Protein AF-A0A925JBB7-F1 (afdb_monomer)

Nearest PDB structures (foldseek):
  8ypt-assembly1_D  TM=2.280E-01  e=4.664E-02  Bacteroides fragilis
  4mee-assembly1_A  TM=2.373E-01  e=2.052E-01  Escherichia coli
  3v8x-assembly1_A  TM=2.118E-01  e=3.190E+00  Neisseria meningitidis serogroup B
  1nqh-assembly1_A  TM=1.536E-01  e=5.822E-01  Escherichia coli
  3v89-assembly1_A  TM=2.134E-01  e=5.228E+00  Neisseria meningitidis serogroup B

Solvent-accessible surface area (backbone atoms only — not comparable to full-atom values): 18074 Å² total; per-residue (Å²): 127,70,63,67,60,51,50,51,51,50,48,51,52,50,52,55,57,59,49,42,69,58,84,69,89,72,81,74,68,87,82,47,62,72,28,42,46,78,94,41,44,66,51,35,53,33,26,77,68,72,74,34,97,60,76,49,78,59,36,49,17,38,36,42,33,41,31,43,33,39,33,44,58,52,56,86,48,43,66,47,83,88,33,48,28,39,32,42,35,44,34,42,56,80,41,47,45,41,26,43,31,45,36,41,37,40,32,40,28,38,24,49,35,37,57,65,31,38,48,50,71,84,42,53,44,50,46,76,68,67,51,40,38,51,48,64,49,100,85,71,47,73,53,82,73,54,43,42,43,55,56,40,25,40,22,44,37,42,33,43,34,48,28,46,34,43,47,74,64,32,78,53,94,91,49,73,75,62,30,55,44,43,33,42,36,37,34,44,35,38,35,33,38,44,32,17,20,70,59,54,64,86,89,42,66,66,72,46,75,78,55,68,73,34,52,85,87,44,26,65,58,30,44,46,55,49,56,74,73,47,85,86,72,45,80,38,63,27,38,71,74,59,95,84,49,58,64,55,97,89,23,47,47,40,66,26,41,37,42,34,42,36,43,33,38,44,78,47,89,41,36,33,42,30,43,33,46,36,40,36,45,34,95,41,40,37,65,62,27,54,46,55,35,63,81,52,86,74,80,58,51,67,53,92,66,62,22,31,36,37,36,44,30,46,28,52,31,40,49,46,62,79,62,35,42,57,41,32,50,68,41,32,86,52,46,62,61,56,50,64,74,73,104

Structure (mmCIF, N/CA/C/O backbone):
data_AF-A0A925JBB7-F1
#
_entry.id   AF-A0A925JBB7-F1
#
loop_
_atom_site.group_PDB
_atom_site.id
_atom_site.type_symbol
_atom_site.label_atom_id
_atom_site.label_alt_id
_atom_site.label_comp_id
_atom_site.label_asym_id
_atom_site.label_entity_id
_atom_site.label_seq_id
_atom_site.pdbx_PDB_ins_code
_atom_site.Cartn_x
_atom_site.Cartn_y
_atom_site.Cartn_z
_atom_site.occupancy
_atom_site.B_iso_or_equiv
_atom_site.auth_seq_id
_atom_site.auth_comp_id
_atom_site.auth_asym_id
_atom_site.a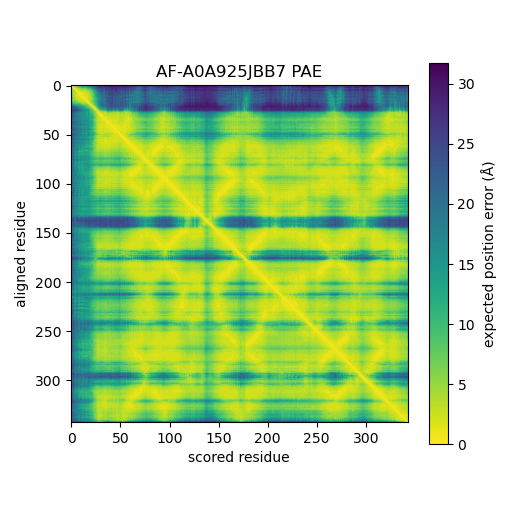uth_atom_id
_atom_site.pdbx_PDB_model_num
ATOM 1 N N . MET A 1 1 ? -17.951 -5.341 -22.963 1.00 47.34 1 MET A N 1
ATOM 2 C CA . MET A 1 1 ? -17.206 -5.972 -21.840 1.00 47.34 1 MET A CA 1
ATOM 3 C C . MET A 1 1 ? -17.152 -5.141 -20.549 1.00 47.34 1 MET A C 1
ATOM 5 O O . MET A 1 1 ? -16.715 -5.679 -19.539 1.00 47.34 1 MET A O 1
ATOM 9 N N . ALA A 1 2 ? -17.627 -3.887 -20.526 1.00 44.09 2 ALA A N 1
ATOM 10 C CA . ALA A 1 2 ? -17.674 -3.081 -19.301 1.00 44.09 2 ALA A CA 1
ATOM 11 C C . ALA A 1 2 ? -18.792 -3.510 -18.320 1.00 44.09 2 ALA A C 1
ATOM 13 O O . ALA A 1 2 ? -18.571 -3.486 -17.115 1.00 44.09 2 ALA A O 1
ATOM 14 N N . SER A 1 3 ? -19.947 -4.005 -18.798 1.00 58.28 3 SER A N 1
ATOM 15 C CA . SER A 1 3 ? -21.089 -4.307 -17.911 1.00 58.28 3 SER A CA 1
ATOM 16 C C . SER A 1 3 ? -20.846 -5.451 -16.922 1.00 58.28 3 SER A C 1
ATOM 18 O O . SER A 1 3 ? -21.204 -5.303 -15.763 1.00 58.28 3 SER A O 1
ATOM 20 N N . LYS A 1 4 ? -20.156 -6.538 -17.303 1.00 51.09 4 LYS A N 1
ATOM 21 C CA . LYS A 1 4 ? -19.918 -7.684 -16.395 1.00 51.09 4 LYS A CA 1
ATOM 22 C C . LYS A 1 4 ? -19.107 -7.318 -15.141 1.00 51.09 4 LYS A C 1
ATOM 24 O O . LYS A 1 4 ? -19.329 -7.902 -14.086 1.00 51.09 4 LYS A O 1
ATOM 29 N N . LYS A 1 5 ? -18.198 -6.339 -15.239 1.00 47.53 5 LYS A N 1
ATOM 30 C CA . LYS A 1 5 ? -17.399 -5.861 -14.096 1.00 47.53 5 LYS A CA 1
ATOM 31 C C . LYS A 1 5 ? -18.238 -5.015 -13.136 1.00 47.53 5 LYS A C 1
ATOM 33 O O . LYS A 1 5 ? -18.122 -5.181 -11.926 1.00 47.53 5 LYS A O 1
ATOM 38 N N . TYR A 1 6 ? -19.132 -4.181 -13.670 1.00 59.16 6 TYR A N 1
ATOM 39 C CA . TYR A 1 6 ? -20.075 -3.414 -12.857 1.00 59.16 6 TYR A CA 1
ATOM 40 C C . TYR A 1 6 ? -21.156 -4.298 -12.235 1.00 59.16 6 TYR A C 1
ATOM 42 O O . TYR A 1 6 ? -21.530 -4.051 -11.100 1.00 59.16 6 TYR A O 1
ATOM 50 N N . SER A 1 7 ? -21.600 -5.366 -12.907 1.00 62.03 7 SER A N 1
ATOM 51 C CA . SER A 1 7 ? -22.549 -6.333 -12.337 1.00 62.03 7 SER A CA 1
ATOM 52 C C . SER A 1 7 ? -21.973 -7.084 -11.135 1.00 62.03 7 SER A C 1
ATOM 54 O O . SER A 1 7 ? -22.692 -7.308 -10.170 1.00 62.03 7 SER A O 1
ATOM 56 N N . LEU A 1 8 ? -20.682 -7.439 -11.163 1.00 67.12 8 LEU A N 1
ATOM 57 C CA . LEU A 1 8 ? -20.006 -8.064 -10.021 1.00 67.12 8 LEU A CA 1
ATOM 58 C C . LEU A 1 8 ? -19.877 -7.082 -8.847 1.00 67.12 8 LEU A C 1
ATOM 60 O O . LEU A 1 8 ? -20.212 -7.436 -7.721 1.00 67.12 8 LEU A O 1
ATOM 64 N N . PHE A 1 9 ? -19.451 -5.841 -9.113 1.00 62.84 9 PHE A N 1
ATOM 65 C CA . PHE A 1 9 ? -19.373 -4.793 -8.089 1.00 62.84 9 PHE A CA 1
ATOM 66 C C . PHE A 1 9 ? -20.744 -4.465 -7.495 1.00 62.84 9 PHE A C 1
ATOM 68 O O . PHE A 1 9 ? -20.883 -4.400 -6.279 1.00 62.84 9 PHE A O 1
ATOM 75 N N . LEU A 1 10 ? -21.768 -4.321 -8.337 1.00 70.19 10 LEU A N 1
ATOM 76 C CA . LEU A 1 10 ? -23.146 -4.105 -7.911 1.00 70.19 10 LEU A CA 1
ATOM 77 C C . LEU A 1 10 ? -23.668 -5.309 -7.120 1.00 70.19 10 LEU A C 1
ATOM 79 O O . LEU A 1 10 ? -24.313 -5.122 -6.100 1.00 70.19 10 LEU A O 1
ATOM 83 N N . GLY A 1 11 ? -23.328 -6.534 -7.530 1.00 70.88 11 GLY A N 1
ATOM 84 C CA . GLY A 1 11 ? -23.654 -7.759 -6.804 1.00 70.88 11 GLY A CA 1
ATOM 85 C C . GLY A 1 11 ? -23.025 -7.803 -5.412 1.00 70.88 11 GLY A C 1
ATOM 86 O O . GLY A 1 11 ? -23.723 -8.106 -4.450 1.00 70.88 11 GLY A O 1
ATOM 87 N N . ILE A 1 12 ? -21.748 -7.424 -5.280 1.00 68.69 12 ILE A N 1
ATOM 88 C CA . ILE A 1 12 ? -21.064 -7.294 -3.984 1.00 68.69 12 ILE A CA 1
ATOM 89 C C . ILE A 1 12 ? -21.723 -6.195 -3.144 1.00 68.69 12 ILE A C 1
ATOM 91 O O . ILE A 1 12 ? -22.020 -6.431 -1.979 1.00 68.69 12 ILE A O 1
ATOM 95 N N . ILE A 1 13 ? -22.024 -5.028 -3.723 1.00 69.62 13 ILE A N 1
ATOM 96 C CA . ILE A 1 13 ? -22.719 -3.929 -3.032 1.00 69.62 13 ILE A CA 1
ATOM 97 C C . ILE A 1 13 ? -24.119 -4.363 -2.567 1.00 69.62 13 ILE A C 1
ATOM 99 O O . ILE A 1 13 ? -24.506 -4.058 -1.443 1.00 69.62 13 ILE A O 1
ATOM 103 N N . CYS A 1 14 ? -24.866 -5.115 -3.378 1.00 66.12 14 CYS A N 1
ATOM 104 C CA . CYS A 1 14 ? -26.180 -5.649 -3.021 1.00 66.12 14 CYS A CA 1
ATOM 105 C C . CYS A 1 14 ? -26.094 -6.724 -1.927 1.00 66.12 14 CYS A C 1
ATOM 107 O O . CYS A 1 14 ? -26.910 -6.715 -1.008 1.00 66.12 14 CYS A O 1
ATOM 109 N N . LEU A 1 15 ? -25.091 -7.608 -1.972 1.00 63.34 15 LEU A N 1
ATOM 110 C CA . LEU A 1 15 ? -24.825 -8.594 -0.916 1.00 63.34 15 LEU A CA 1
ATOM 111 C C . LEU A 1 15 ? -24.470 -7.903 0.405 1.00 63.34 15 LEU A C 1
ATOM 113 O O . LEU A 1 15 ? -25.064 -8.204 1.441 1.00 63.34 15 LEU A O 1
ATOM 117 N N . LEU A 1 16 ? -23.580 -6.913 0.348 1.00 58.12 16 LEU A N 1
ATOM 118 C CA . LEU A 1 16 ? -23.224 -6.051 1.472 1.00 58.12 16 LEU A CA 1
ATOM 119 C C . LEU A 1 16 ? -24.463 -5.328 2.035 1.00 58.12 16 LEU A C 1
ATOM 121 O O . LEU A 1 16 ? -24.696 -5.351 3.243 1.00 58.12 16 LEU A O 1
ATOM 125 N N . ALA A 1 17 ? -25.315 -4.766 1.174 1.00 58.84 17 ALA A N 1
ATOM 126 C CA . ALA A 1 17 ? -26.554 -4.111 1.587 1.00 58.84 17 ALA A CA 1
ATOM 127 C C . ALA A 1 17 ? -27.553 -5.089 2.232 1.00 58.84 17 ALA A C 1
ATOM 129 O O . ALA A 1 17 ? -28.183 -4.740 3.226 1.00 58.84 17 ALA A O 1
ATOM 130 N N . SER A 1 18 ? -27.672 -6.321 1.726 1.00 58.47 18 SER A N 1
ATOM 131 C CA . SER A 1 18 ? -28.589 -7.332 2.272 1.00 58.47 18 SER A CA 1
ATOM 132 C C . SER A 1 18 ? -28.162 -7.866 3.649 1.00 58.47 18 SER A C 1
ATOM 134 O O . SER A 1 18 ? -29.013 -8.075 4.513 1.00 58.47 18 SER A O 1
ATOM 136 N N . GLY A 1 19 ? -26.853 -7.986 3.912 1.00 52.09 19 GLY A N 1
ATOM 137 C CA . GLY A 1 19 ? -26.321 -8.365 5.229 1.00 52.09 19 GLY A CA 1
ATOM 138 C C . GLY A 1 19 ? -26.538 -7.308 6.320 1.00 52.09 19 GLY A C 1
ATOM 139 O O . GLY A 1 19 ? -26.599 -7.644 7.501 1.00 52.09 19 GLY A O 1
ATOM 140 N N . ALA A 1 20 ? -26.731 -6.037 5.946 1.00 49.22 20 ALA A N 1
ATOM 141 C CA . ALA A 1 20 ? -26.975 -4.949 6.895 1.00 49.22 20 ALA A CA 1
ATOM 142 C C . ALA A 1 20 ? -28.364 -5.005 7.571 1.00 49.22 20 ALA A C 1
ATOM 144 O O . ALA A 1 20 ? -28.577 -4.306 8.566 1.00 49.22 20 ALA A O 1
ATOM 145 N N . PHE A 1 21 ? -29.296 -5.820 7.055 1.00 48.19 21 PHE A N 1
ATOM 146 C CA . PHE A 1 21 ? -30.665 -5.949 7.574 1.00 48.19 21 PHE A CA 1
ATOM 147 C C . PHE A 1 21 ? -30.859 -7.094 8.578 1.00 48.19 21 PHE A C 1
ATOM 149 O O . PHE A 1 21 ? -31.915 -7.174 9.205 1.00 48.19 21 PHE A O 1
ATOM 156 N N . ALA A 1 22 ? -29.857 -7.952 8.797 1.00 44.53 22 ALA A N 1
ATOM 157 C CA . ALA A 1 22 ? -29.922 -8.933 9.874 1.00 44.53 22 ALA A CA 1
ATOM 158 C C . ALA A 1 22 ? -29.741 -8.217 11.226 1.00 44.53 22 ALA A C 1
ATOM 160 O O . ALA A 1 22 ? -28.659 -7.721 11.545 1.00 44.53 22 ALA A O 1
ATOM 161 N N . GLN A 1 23 ? -30.808 -8.143 12.030 1.00 45.38 23 GLN A N 1
ATOM 162 C CA . GLN A 1 23 ? -30.780 -7.607 13.395 1.00 45.38 23 GLN A CA 1
ATOM 163 C C . GLN A 1 23 ? -29.892 -8.481 14.301 1.00 45.38 23 GLN A C 1
ATOM 165 O O . GLN A 1 23 ? -30.361 -9.325 15.058 1.00 45.38 23 GLN A O 1
ATOM 170 N N . VAL A 1 24 ? -28.578 -8.263 14.267 1.00 52.22 24 VAL A N 1
ATOM 171 C CA . VAL A 1 24 ? -27.684 -8.757 15.317 1.00 52.22 24 VAL A CA 1
ATOM 172 C C . VAL A 1 24 ? -27.947 -7.909 16.560 1.00 52.22 24 VAL A C 1
ATOM 174 O O . VAL A 1 24 ? -27.717 -6.701 16.561 1.00 52.22 24 VAL A O 1
ATOM 177 N N . GLN A 1 25 ? -28.453 -8.529 17.625 1.00 52.19 25 GLN A N 1
ATOM 178 C CA . GLN A 1 25 ? -28.786 -7.863 18.883 1.00 52.19 25 GLN A CA 1
ATOM 179 C C . GLN A 1 25 ? -27.503 -7.351 19.572 1.00 52.19 25 GLN A C 1
ATOM 181 O O . GLN A 1 25 ? -26.855 -8.070 20.333 1.00 52.19 25 GLN A O 1
ATOM 186 N N . THR A 1 26 ? -27.104 -6.116 19.262 1.00 54.91 26 THR A N 1
ATOM 187 C CA . THR A 1 26 ? -25.996 -5.392 19.906 1.00 54.91 26 THR A CA 1
ATOM 188 C C . THR A 1 26 ? -26.490 -4.600 21.093 1.00 54.91 26 THR A C 1
ATOM 190 O O . THR A 1 26 ? -27.558 -4.007 21.027 1.00 54.91 26 THR A O 1
ATOM 193 N N . GLY A 1 27 ? -25.752 -4.638 22.189 1.00 63.56 27 GLY A N 1
ATOM 194 C CA . GLY A 1 27 ? -26.168 -4.093 23.476 1.00 63.56 27 GLY A CA 1
ATOM 195 C C . GLY A 1 27 ? -25.644 -5.003 24.574 1.00 63.56 27 GLY A C 1
ATOM 196 O O . GLY A 1 27 ? -25.573 -6.223 24.391 1.00 63.56 27 GLY A O 1
ATOM 197 N N . TYR A 1 28 ? -25.196 -4.407 25.667 1.00 77.44 28 TYR A N 1
ATOM 198 C CA . TYR A 1 28 ? -24.740 -5.126 26.847 1.00 77.44 28 TYR A CA 1
ATOM 199 C C . TYR A 1 28 ? -25.525 -4.620 28.048 1.00 77.44 28 TYR A C 1
ATOM 201 O O . TYR A 1 28 ? -25.966 -3.471 28.052 1.00 77.44 28 TYR A O 1
ATOM 209 N N . ASP A 1 29 ? -25.701 -5.477 29.047 1.00 82.81 29 ASP A N 1
ATOM 210 C CA . ASP A 1 29 ? -26.296 -5.045 30.301 1.00 82.81 29 ASP A CA 1
ATOM 211 C C . ASP A 1 29 ? -25.311 -4.123 31.026 1.00 82.81 29 ASP A C 1
ATOM 213 O O . ASP A 1 29 ? -24.204 -4.518 31.391 1.00 82.81 29 ASP A O 1
ATOM 217 N N . ILE A 1 30 ? -25.710 -2.870 31.207 1.00 84.38 30 ILE A N 1
ATOM 218 C CA . ILE A 1 30 ? -24.886 -1.849 31.849 1.00 84.38 30 ILE A CA 1
ATOM 219 C C . ILE A 1 30 ? -24.705 -2.116 33.342 1.00 84.38 30 ILE A C 1
ATOM 221 O O . ILE A 1 30 ? -23.725 -1.640 33.915 1.00 84.38 30 ILE A O 1
ATOM 225 N N . LYS A 1 31 ? -25.590 -2.913 33.952 1.00 84.56 31 LYS A N 1
ATOM 226 C CA . LYS A 1 31 ? -25.487 -3.360 35.345 1.00 84.56 31 LYS A CA 1
ATOM 227 C C . LYS A 1 31 ? -24.564 -4.574 35.508 1.00 84.56 31 LYS A C 1
ATOM 229 O O . LYS A 1 31 ? -24.218 -4.922 36.634 1.00 84.56 31 LYS A O 1
ATOM 234 N N . ASP A 1 32 ? -24.113 -5.193 34.414 1.00 88.00 32 ASP A N 1
ATOM 235 C CA . ASP A 1 32 ? -23.186 -6.323 34.463 1.00 88.00 32 ASP A CA 1
ATOM 236 C C . ASP A 1 32 ? -21.764 -5.868 34.836 1.00 88.00 32 ASP A C 1
ATOM 238 O O . ASP A 1 32 ? -20.919 -5.528 33.995 1.00 88.00 32 ASP A O 1
ATOM 242 N N . SER A 1 33 ? -21.475 -5.924 36.136 1.00 89.62 33 SER A N 1
ATOM 243 C CA . SER A 1 33 ? -20.165 -5.613 36.711 1.00 89.62 33 SER A CA 1
ATOM 244 C C . SER A 1 33 ? -19.044 -6.508 36.175 1.00 89.62 33 SER A C 1
ATOM 246 O O . SER A 1 33 ? -17.872 -6.111 36.205 1.00 89.62 33 SER A O 1
ATOM 248 N N . SER A 1 34 ? -19.367 -7.685 35.617 1.00 91.31 34 SER A N 1
ATOM 249 C CA . SER A 1 34 ? -18.383 -8.590 35.028 1.00 91.31 34 SER A CA 1
ATOM 250 C C . SER A 1 34 ? -17.730 -7.993 33.784 1.00 91.31 34 SER A C 1
ATOM 252 O O . SER A 1 34 ? -16.609 -8.371 33.454 1.00 91.31 34 SER A O 1
ATOM 254 N N . LEU A 1 35 ? -18.357 -7.024 33.116 1.00 91.75 35 LEU A N 1
ATOM 255 C CA . LEU A 1 35 ? -17.794 -6.329 31.957 1.00 91.75 35 LEU A CA 1
ATOM 256 C C . LEU A 1 35 ? -16.908 -5.149 32.363 1.00 91.75 35 LEU A C 1
ATOM 258 O O . LEU A 1 35 ? -16.146 -4.633 31.540 1.00 91.75 35 LEU A O 1
ATOM 262 N N . ILE A 1 36 ? -16.964 -4.728 33.626 1.00 94.00 36 ILE A N 1
ATOM 263 C CA . ILE A 1 36 ? -16.290 -3.533 34.121 1.00 94.00 36 ILE A CA 1
ATOM 264 C C . ILE A 1 36 ? -14.886 -3.888 34.647 1.00 94.00 36 ILE A C 1
ATOM 266 O O . ILE A 1 36 ? -14.715 -4.802 35.458 1.00 94.00 36 ILE A O 1
ATOM 270 N N . PRO A 1 37 ? -13.825 -3.190 34.196 1.00 93.12 37 PRO A N 1
ATOM 271 C CA . PRO A 1 37 ? -12.481 -3.416 34.721 1.00 93.12 37 PRO A CA 1
ATOM 272 C C . PRO A 1 37 ? -12.368 -2.920 36.171 1.00 93.12 37 PRO A C 1
ATOM 274 O O . PRO A 1 37 ? -12.967 -1.906 36.515 1.00 93.12 37 PRO A O 1
ATOM 277 N N . ALA A 1 38 ? -11.521 -3.561 36.987 1.00 93.25 38 ALA A N 1
ATOM 278 C CA . ALA A 1 38 ? -11.331 -3.233 38.410 1.00 93.25 38 ALA A CA 1
ATOM 279 C C . ALA A 1 38 ? -11.124 -1.728 38.675 1.00 93.25 38 ALA A C 1
ATOM 281 O O . ALA A 1 38 ? -11.765 -1.153 39.547 1.00 93.25 38 ALA A O 1
ATOM 282 N N . LYS A 1 39 ? -10.320 -1.056 37.837 1.00 94.69 39 LYS A N 1
ATOM 283 C CA . LYS A 1 39 ? -10.051 0.392 37.925 1.00 94.69 39 LYS A CA 1
ATOM 284 C C . LYS A 1 39 ? -11.303 1.282 37.794 1.00 94.69 39 LYS A C 1
ATOM 286 O O . LYS A 1 39 ? -11.249 2.447 38.163 1.00 94.69 39 LYS A O 1
ATOM 291 N N . ARG A 1 40 ? -12.407 0.775 37.236 1.00 95.06 40 ARG A N 1
ATOM 292 C CA . ARG A 1 40 ? -13.667 1.518 37.037 1.00 95.06 40 ARG A CA 1
ATOM 293 C C . ARG A 1 40 ? -14.824 0.992 37.888 1.00 95.06 40 ARG A C 1
ATOM 295 O O . ARG A 1 40 ? -15.935 1.491 37.750 1.00 95.06 40 ARG A O 1
ATOM 302 N N . GLN A 1 41 ? -14.570 0.019 38.763 1.00 93.69 41 GLN A N 1
ATOM 303 C CA . GLN A 1 41 ? -15.576 -0.484 39.700 1.00 93.69 41 GLN A CA 1
ATOM 304 C C . GLN A 1 41 ? -16.101 0.599 40.659 1.00 93.69 41 GLN A C 1
ATOM 306 O O . GLN A 1 41 ? -17.308 0.619 40.866 1.00 93.69 41 GLN A O 1
ATOM 311 N N . PRO A 1 42 ? -15.286 1.553 41.170 1.00 95.50 42 PRO A N 1
ATOM 312 C CA . PRO A 1 42 ? -15.814 2.633 42.011 1.00 95.50 42 PRO A CA 1
ATOM 313 C C . PRO A 1 42 ? -16.906 3.451 41.309 1.00 95.50 42 PRO A C 1
ATOM 315 O O . PRO A 1 42 ? -18.018 3.544 41.815 1.00 95.50 42 PRO A O 1
ATOM 318 N N . GLN A 1 43 ? -16.635 3.921 40.085 1.00 93.38 43 GLN A N 1
ATOM 319 C CA . GLN A 1 43 ? -17.616 4.648 39.270 1.00 93.38 43 GLN A CA 1
ATOM 320 C C . GLN A 1 43 ? -18.857 3.792 38.971 1.00 93.38 43 GLN A C 1
ATOM 322 O O . GLN A 1 43 ? -19.973 4.295 38.961 1.00 93.38 43 GLN A O 1
ATOM 327 N N . HIS A 1 44 ? -18.674 2.498 38.695 1.00 94.06 44 HIS A N 1
ATOM 328 C CA . HIS A 1 44 ? -19.794 1.597 38.433 1.00 94.06 44 HIS A CA 1
ATOM 329 C C . HIS A 1 44 ? -20.699 1.438 39.660 1.00 94.06 44 HIS A C 1
ATOM 331 O O . HIS A 1 44 ? -21.914 1.502 39.519 1.00 94.06 44 HIS A O 1
ATOM 337 N N . ASN A 1 45 ? -20.119 1.311 40.854 1.00 93.81 45 ASN A N 1
ATOM 338 C CA . ASN A 1 45 ? -20.873 1.236 42.102 1.00 93.81 45 ASN A CA 1
ATOM 339 C C . ASN A 1 45 ? -21.600 2.553 42.405 1.00 93.81 45 ASN A C 1
ATOM 341 O O . ASN A 1 45 ? -22.766 2.529 42.779 1.00 93.81 45 ASN A O 1
ATOM 345 N N . GLU A 1 46 ? -20.948 3.702 42.206 1.00 93.88 46 GLU A N 1
ATOM 346 C CA . GLU A 1 46 ? -21.591 5.019 42.343 1.00 93.88 46 GLU A CA 1
ATOM 347 C C . GLU A 1 46 ? -22.764 5.182 41.374 1.00 93.88 46 GLU A C 1
ATOM 349 O O . GLU A 1 46 ? -23.817 5.688 41.755 1.00 93.88 46 GLU A O 1
ATOM 354 N N . PHE A 1 47 ? -22.603 4.703 40.141 1.00 92.69 47 PHE A N 1
ATOM 355 C CA . PHE A 1 47 ? -23.662 4.692 39.143 1.00 92.69 47 PHE A CA 1
ATOM 356 C C . PHE A 1 47 ? -24.842 3.800 39.551 1.00 92.69 47 PHE A C 1
ATOM 358 O O . PHE A 1 47 ? -25.984 4.247 39.506 1.00 92.69 47 PHE A O 1
ATOM 365 N N . LEU A 1 48 ? -24.585 2.576 40.024 1.00 91.50 48 LEU A N 1
ATOM 366 C CA . LEU A 1 48 ? -25.638 1.674 40.513 1.00 91.50 48 LEU A CA 1
ATOM 367 C C . LEU A 1 48 ? -26.366 2.221 41.751 1.00 91.50 48 LEU A C 1
ATOM 369 O O . LEU A 1 48 ? -27.547 1.943 41.937 1.00 91.50 48 LEU A O 1
ATOM 373 N N . ASN A 1 49 ? -25.677 3.017 42.569 1.00 93.19 49 ASN A N 1
ATOM 374 C CA . ASN A 1 49 ? -26.234 3.663 43.757 1.00 93.19 49 ASN A CA 1
ATOM 375 C C . ASN A 1 49 ? -26.900 5.019 43.459 1.00 93.19 49 ASN A C 1
ATOM 377 O O . ASN A 1 49 ? -27.243 5.737 44.396 1.00 93.19 49 ASN A O 1
ATOM 381 N N . ASN A 1 50 ? -27.060 5.399 42.184 1.00 89.81 50 ASN A N 1
ATOM 382 C CA . ASN A 1 50 ? -27.576 6.706 41.754 1.00 89.81 50 ASN A CA 1
ATOM 383 C C . ASN A 1 50 ? -26.778 7.915 42.290 1.00 89.81 50 ASN A C 1
ATOM 385 O O . ASN A 1 50 ? -27.269 9.041 42.279 1.00 89.81 50 ASN A O 1
ATOM 389 N N . ALA A 1 51 ? -25.542 7.701 42.747 1.00 92.75 51 ALA A N 1
ATOM 390 C CA . ALA A 1 51 ? -24.645 8.756 43.214 1.00 92.75 51 ALA A CA 1
ATOM 391 C C . ALA A 1 51 ? -23.901 9.439 42.052 1.00 92.75 51 ALA A C 1
ATOM 393 O O . ALA A 1 51 ? -23.409 10.557 42.201 1.00 92.75 51 ALA A O 1
ATOM 394 N N . TYR A 1 52 ? -23.831 8.785 40.886 1.00 90.69 52 TYR A N 1
ATOM 395 C CA . TYR A 1 52 ? -23.210 9.327 39.680 1.00 90.69 52 TYR A CA 1
ATOM 396 C C . TYR A 1 52 ? -24.022 8.975 38.420 1.00 90.69 52 TYR A C 1
ATOM 398 O O . TYR A 1 52 ? -24.323 7.806 38.200 1.00 90.69 52 TYR A O 1
ATOM 406 N N . PRO A 1 53 ? -24.367 9.937 37.544 1.00 87.12 53 PRO A N 1
ATOM 407 C CA . PRO A 1 53 ? -25.319 9.691 36.455 1.00 87.12 53 PRO A CA 1
ATOM 408 C C . PRO A 1 53 ? -24.738 8.937 35.248 1.00 87.12 53 PRO A C 1
ATOM 410 O O . PRO A 1 53 ? -25.498 8.475 34.398 1.00 87.12 53 PRO A O 1
ATOM 413 N N . PHE A 1 54 ? -23.409 8.810 35.128 1.00 90.25 54 PHE A N 1
ATOM 414 C CA . PHE A 1 54 ? -22.782 8.223 33.939 1.00 90.25 54 PHE A CA 1
ATOM 415 C C . PHE A 1 54 ? -22.210 6.820 34.197 1.00 90.25 54 PHE A C 1
ATOM 417 O O . PHE A 1 54 ? -21.361 6.657 35.082 1.00 90.25 54 PHE A O 1
ATOM 424 N N . PRO A 1 55 ? -22.563 5.816 33.370 1.00 90.25 55 PRO A N 1
ATOM 425 C CA . PRO A 1 55 ? -22.067 4.460 33.543 1.00 90.25 55 PRO A CA 1
ATOM 426 C C . PRO A 1 55 ? -20.563 4.357 33.275 1.00 90.25 55 PRO A C 1
ATOM 428 O O . PRO A 1 55 ? -19.985 5.052 32.431 1.00 90.25 55 PRO A O 1
ATOM 431 N N . ALA A 1 56 ? -19.916 3.422 33.968 1.00 92.69 56 ALA A N 1
ATOM 432 C CA . ALA A 1 56 ? -18.516 3.104 33.734 1.00 92.69 56 ALA A CA 1
ATOM 433 C C . ALA A 1 56 ? -18.305 2.511 32.331 1.00 92.69 56 ALA A C 1
ATOM 435 O O . ALA A 1 56 ? -19.014 1.602 31.898 1.00 92.69 56 ALA A O 1
ATOM 436 N N . LYS A 1 57 ? -17.259 2.965 31.625 1.00 93.25 57 LYS A N 1
ATOM 437 C CA . LYS A 1 57 ? -16.886 2.385 30.324 1.00 93.25 57 LYS A CA 1
ATOM 438 C C . LYS A 1 57 ? -16.507 0.902 30.492 1.00 93.25 57 LYS A C 1
ATOM 440 O O . LYS 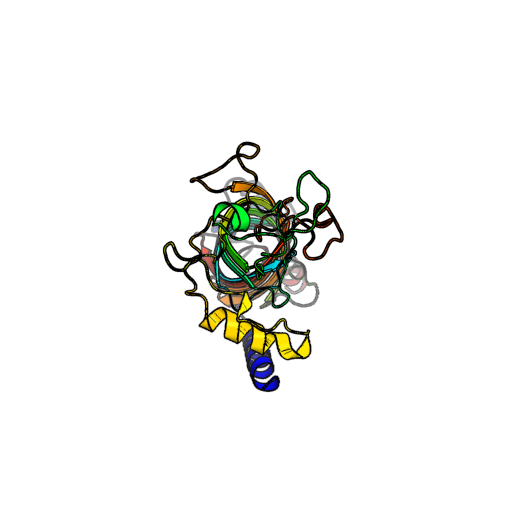A 1 57 ? -15.543 0.625 31.223 1.00 93.25 57 LYS A O 1
ATOM 445 N N . PRO A 1 58 ? -17.146 -0.035 29.772 1.00 93.56 58 PRO A N 1
ATOM 446 C CA . PRO A 1 58 ? -16.863 -1.457 29.914 1.00 93.56 58 PRO A CA 1
ATOM 447 C C . PRO A 1 58 ? -15.525 -1.832 29.264 1.00 93.56 58 PRO A C 1
ATOM 449 O O . PRO A 1 58 ? -14.911 -1.063 28.509 1.00 93.56 58 PRO A O 1
ATOM 452 N N . ARG A 1 59 ? -15.059 -3.054 29.531 1.00 95.06 59 ARG A N 1
ATOM 453 C CA . ARG A 1 59 ? -14.097 -3.730 28.661 1.00 95.06 59 ARG A CA 1
ATOM 454 C C . ARG A 1 59 ? -14.755 -3.956 27.307 1.00 95.06 59 ARG A C 1
ATOM 456 O O . ARG A 1 59 ? -15.916 -4.349 27.228 1.00 95.06 59 ARG A O 1
ATOM 463 N N . ASN A 1 60 ? -13.992 -3.734 26.251 1.00 95.12 60 ASN A N 1
ATOM 464 C CA . ASN A 1 60 ? -14.394 -4.047 24.886 1.00 95.12 60 ASN A CA 1
ATOM 465 C C . ASN A 1 60 ? -13.440 -5.079 24.292 1.00 95.12 60 ASN A C 1
ATOM 467 O O . ASN A 1 60 ? -12.338 -5.274 24.814 1.00 95.12 60 ASN A O 1
ATOM 471 N N . GLN A 1 61 ? -13.860 -5.749 23.231 1.00 96.62 61 GLN A N 1
ATOM 472 C CA . GLN A 1 61 ? -13.046 -6.713 22.502 1.00 96.62 61 GLN A CA 1
ATOM 473 C C . GLN A 1 61 ? -11.915 -6.018 21.728 1.00 96.62 61 GLN A C 1
ATOM 475 O O . GLN A 1 61 ? -11.948 -4.817 21.460 1.00 96.62 61 GLN A O 1
ATOM 480 N N . TRP A 1 62 ? -10.855 -6.765 21.451 1.00 97.88 62 TRP A N 1
ATOM 481 C CA . TRP A 1 62 ? -9.871 -6.439 20.422 1.00 97.88 62 TRP A CA 1
ATOM 482 C C . TRP A 1 62 ? -10.382 -6.939 19.080 1.00 97.88 62 TRP A C 1
ATOM 484 O O . TRP A 1 62 ? -11.050 -7.964 19.043 1.00 97.88 62 TRP A O 1
ATOM 494 N N . GLU A 1 63 ? -10.062 -6.249 17.997 1.00 98.31 63 GLU A N 1
ATOM 495 C CA . GLU A 1 63 ? -10.332 -6.727 16.643 1.00 98.31 63 GLU A CA 1
ATOM 496 C C . GLU A 1 63 ? -9.014 -7.170 16.009 1.00 98.31 63 GLU A C 1
ATOM 498 O O . GLU A 1 63 ? -8.048 -6.407 16.012 1.00 98.31 63 GLU A O 1
ATOM 503 N N . LEU A 1 64 ? -8.979 -8.394 15.487 1.00 98.56 64 LEU A N 1
ATOM 504 C CA . LEU A 1 64 ? -7.929 -8.884 14.601 1.00 98.56 64 LEU A CA 1
ATOM 505 C C . LEU A 1 64 ? -8.497 -8.959 13.190 1.00 98.56 64 LEU A C 1
ATOM 507 O O . LEU A 1 64 ? -9.558 -9.550 13.000 1.00 98.56 64 LEU A O 1
ATOM 511 N N . GLY A 1 65 ? -7.813 -8.376 12.216 1.00 98.19 65 GLY A N 1
ATOM 512 C CA . GLY A 1 65 ? -8.248 -8.375 10.826 1.00 98.19 65 GLY A CA 1
ATOM 513 C C . GLY A 1 65 ? -7.209 -8.963 9.896 1.00 98.19 65 GLY A C 1
ATOM 514 O O . GLY A 1 65 ? -6.016 -8.747 10.089 1.00 98.19 65 GLY A O 1
ATOM 515 N N . LEU A 1 66 ? -7.676 -9.684 8.880 1.00 98.56 66 LEU A N 1
ATOM 516 C CA . LEU A 1 66 ? -6.892 -10.072 7.712 1.00 98.56 66 LEU A CA 1
ATOM 517 C C . LEU A 1 66 ? -7.488 -9.395 6.486 1.00 98.56 66 LEU A C 1
ATOM 519 O O . LEU A 1 66 ? -8.703 -9.408 6.310 1.00 98.56 66 LEU A O 1
ATOM 523 N N . LYS A 1 67 ? -6.636 -8.828 5.639 1.00 98.38 67 LYS A N 1
ATOM 524 C CA . LYS A 1 67 ? -7.005 -8.083 4.438 1.00 98.38 67 LYS A CA 1
ATOM 525 C C . LYS A 1 67 ? -6.407 -8.741 3.211 1.00 98.38 67 LYS A C 1
ATOM 527 O O . LYS A 1 67 ? -5.264 -9.184 3.244 1.00 98.38 67 LYS A O 1
ATOM 532 N N . PHE A 1 68 ? -7.156 -8.738 2.121 1.00 98.38 68 PHE A N 1
ATOM 533 C CA . PHE A 1 68 ? -6.672 -9.087 0.794 1.00 98.38 68 PHE A CA 1
ATOM 534 C C . PHE A 1 68 ? -7.170 -8.045 -0.197 1.00 98.38 68 PHE A C 1
ATOM 536 O O . PHE A 1 68 ? -8.316 -7.595 -0.114 1.00 98.38 68 PHE A O 1
ATOM 543 N N . GLY A 1 69 ? -6.316 -7.631 -1.122 1.00 97.12 69 GLY A N 1
ATOM 544 C CA . GLY A 1 69 ? -6.641 -6.499 -1.969 1.00 97.12 69 GLY A CA 1
ATOM 545 C C . GLY A 1 69 ? -5.680 -6.276 -3.116 1.00 97.12 69 GLY A C 1
ATOM 546 O O . GLY A 1 69 ? -4.803 -7.095 -3.392 1.00 97.12 69 GLY A O 1
ATOM 547 N N . VAL A 1 70 ? -5.860 -5.131 -3.762 1.00 97.38 70 VAL A N 1
ATOM 548 C CA . VAL A 1 70 ? -5.080 -4.709 -4.920 1.00 97.38 70 VAL A CA 1
ATOM 549 C C . VAL A 1 70 ? -4.319 -3.433 -4.572 1.00 97.38 70 VAL A C 1
ATOM 551 O O . VAL A 1 70 ? -4.947 -2.382 -4.422 1.00 97.38 70 VAL A O 1
ATOM 554 N N . PRO A 1 71 ? -2.989 -3.515 -4.410 1.00 97.44 71 PRO A N 1
ATOM 555 C CA . PRO A 1 71 ? -2.154 -2.343 -4.235 1.00 97.44 71 PRO A CA 1
ATOM 556 C C . PRO A 1 71 ? -1.719 -1.781 -5.593 1.00 97.44 71 PRO A C 1
ATOM 558 O O . PRO A 1 71 ? -1.394 -2.549 -6.500 1.00 97.44 71 PRO A O 1
ATOM 561 N N . THR A 1 72 ? -1.677 -0.462 -5.745 1.00 96.44 72 THR A N 1
ATOM 562 C CA . THR A 1 72 ? -1.208 0.209 -6.970 1.00 96.44 72 THR A CA 1
ATOM 563 C C . THR A 1 72 ? -0.362 1.430 -6.634 1.00 96.44 72 THR A C 1
ATOM 565 O O . THR A 1 72 ? -0.704 2.169 -5.718 1.00 96.44 72 THR A O 1
ATOM 568 N N . ILE A 1 73 ? 0.730 1.647 -7.374 1.00 96.12 73 ILE A N 1
ATOM 569 C CA . ILE A 1 73 ? 1.562 2.854 -7.252 1.00 96.12 73 ILE A CA 1
ATOM 570 C C . ILE A 1 73 ? 0.989 3.936 -8.165 1.00 96.12 73 ILE A C 1
ATOM 572 O O . ILE A 1 73 ? 0.669 3.680 -9.323 1.00 96.12 73 ILE A O 1
ATOM 576 N N . SER A 1 74 ? 0.867 5.144 -7.639 1.00 93.69 74 SER A N 1
ATOM 577 C CA . SER A 1 74 ? 0.714 6.365 -8.414 1.00 93.69 74 SER A CA 1
ATOM 578 C C . SER A 1 74 ? 2.092 7.008 -8.519 1.00 93.69 74 SER A C 1
ATOM 580 O O . SER A 1 74 ? 2.562 7.573 -7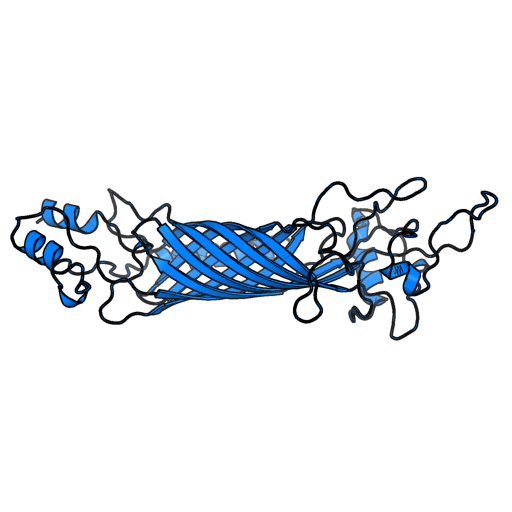.532 1.00 93.69 74 SER A O 1
ATOM 582 N N . GLY A 1 75 ? 2.704 6.888 -9.693 1.00 91.12 75 GLY A N 1
ATOM 583 C CA . GLY A 1 75 ? 4.050 7.367 -10.007 1.00 91.12 75 GLY A CA 1
ATOM 584 C C . GLY A 1 75 ? 4.196 7.664 -11.497 1.00 91.12 75 GLY A C 1
ATOM 585 O O . GLY A 1 75 ? 3.188 7.713 -12.217 1.00 91.12 75 GLY A O 1
ATOM 586 N N . ASP A 1 76 ? 5.433 7.824 -11.957 1.00 90.00 76 ASP A N 1
ATOM 587 C CA . ASP A 1 76 ? 5.768 8.149 -13.346 1.00 90.00 76 ASP A CA 1
ATOM 588 C C . ASP A 1 76 ? 5.401 7.015 -14.314 1.00 90.00 76 ASP A C 1
ATOM 590 O O . ASP A 1 76 ? 4.868 7.249 -15.405 1.00 90.00 76 ASP A O 1
ATOM 594 N N . VAL A 1 77 ? 5.633 5.760 -13.917 1.00 92.25 77 VAL A N 1
ATOM 595 C CA . VAL A 1 77 ? 5.402 4.601 -14.785 1.00 92.25 77 VAL A CA 1
ATOM 596 C C . VAL A 1 77 ? 3.955 4.094 -14.666 1.00 92.25 77 VAL A C 1
ATOM 598 O O . VAL A 1 77 ? 3.524 3.625 -13.605 1.00 92.25 77 VAL A O 1
ATOM 601 N N . PRO A 1 78 ? 3.179 4.053 -15.770 1.00 92.50 78 PRO A N 1
ATOM 602 C CA . PRO A 1 78 ? 1.775 3.664 -15.710 1.00 92.50 78 PRO A CA 1
ATOM 603 C C . PRO A 1 78 ? 1.541 2.225 -15.221 1.00 92.50 78 PRO A C 1
ATOM 605 O O . PRO A 1 78 ? 2.104 1.263 -15.755 1.00 92.50 78 PRO A O 1
ATOM 608 N N . ILE A 1 79 ? 0.601 2.059 -14.285 1.00 94.12 79 ILE A N 1
ATOM 609 C CA . ILE A 1 79 ? 0.311 0.778 -13.622 1.00 94.12 79 ILE A CA 1
ATOM 610 C C . ILE A 1 79 ? -0.107 -0.360 -14.567 1.00 94.12 79 ILE A C 1
ATOM 612 O O . ILE A 1 79 ? -0.745 -0.164 -15.616 1.00 94.12 79 ILE A O 1
ATOM 616 N N . VAL A 1 80 ? 0.186 -1.584 -14.125 1.00 93.12 80 VAL A N 1
ATOM 617 C CA . VAL A 1 80 ? -0.356 -2.840 -14.647 1.00 93.12 80 VAL A CA 1
ATOM 618 C C . VAL A 1 80 ? -1.290 -3.439 -13.601 1.00 93.12 80 VAL A C 1
ATOM 620 O O . VAL A 1 80 ? -0.887 -3.744 -12.488 1.00 93.12 80 VAL A O 1
ATOM 623 N N . PHE A 1 81 ? -2.546 -3.641 -13.991 1.00 89.31 81 PHE A N 1
ATOM 624 C CA . PHE A 1 81 ? -3.594 -4.195 -13.136 1.00 89.31 81 PHE A CA 1
ATOM 625 C C . PHE A 1 81 ? -4.083 -5.555 -13.680 1.00 89.31 81 PHE A C 1
ATOM 627 O O . PHE A 1 81 ? -4.242 -5.677 -14.903 1.00 89.31 81 PHE A O 1
ATOM 634 N N . PRO A 1 82 ? -4.417 -6.542 -12.821 1.00 91.69 82 PRO A N 1
ATOM 635 C CA . PRO A 1 82 ? -4.375 -6.492 -11.358 1.00 91.69 82 PRO A CA 1
ATOM 636 C C . PRO A 1 82 ? -3.012 -6.874 -10.770 1.00 91.69 82 PRO A C 1
ATOM 638 O O . PRO A 1 82 ? -2.244 -7.639 -11.348 1.00 91.69 82 PRO A O 1
ATOM 641 N N . THR A 1 83 ? -2.786 -6.364 -9.571 1.00 94.62 83 THR A N 1
ATOM 642 C CA . THR A 1 83 ? -1.707 -6.675 -8.631 1.00 94.62 83 THR A CA 1
ATOM 643 C C . THR A 1 83 ? -2.348 -7.112 -7.318 1.00 94.62 83 THR A C 1
ATOM 645 O O . THR A 1 83 ? -3.535 -6.864 -7.105 1.00 94.62 83 THR A O 1
ATOM 648 N N . PHE A 1 84 ? -1.609 -7.787 -6.438 1.00 96.94 84 PHE A N 1
ATOM 649 C CA . PHE A 1 84 ? -2.192 -8.332 -5.213 1.00 96.94 84 PHE A CA 1
ATOM 650 C C . PHE A 1 84 ? -1.325 -8.060 -3.993 1.00 96.94 84 PHE A C 1
ATOM 652 O O . PHE A 1 84 ? -0.099 -7.970 -4.070 1.00 96.94 84 PHE A O 1
ATOM 659 N N . GLY A 1 85 ? -2.001 -7.937 -2.859 1.00 97.62 85 GLY A N 1
ATOM 660 C CA . GLY A 1 85 ? -1.389 -7.775 -1.555 1.00 97.62 85 GLY A CA 1
ATOM 661 C C . GLY A 1 85 ? -2.313 -8.267 -0.454 1.00 97.62 85 GLY A C 1
ATOM 662 O O . GLY A 1 85 ? -3.516 -8.470 -0.654 1.00 97.62 85 GLY A O 1
ATOM 663 N N . PHE A 1 86 ? -1.735 -8.455 0.721 1.00 98.44 86 PHE A N 1
ATOM 664 C CA . PHE A 1 86 ? -2.447 -8.828 1.927 1.00 98.44 86 PHE A CA 1
ATOM 665 C C . PHE A 1 86 ? -2.022 -7.940 3.091 1.00 98.44 86 PHE A C 1
ATOM 667 O O . PHE A 1 86 ? -0.979 -7.294 3.068 1.00 98.44 86 PHE A O 1
ATOM 674 N N . GLY A 1 87 ? -2.840 -7.908 4.130 1.00 98.25 87 GLY A N 1
ATOM 675 C CA . GLY A 1 87 ? -2.511 -7.201 5.355 1.00 98.25 87 GLY A CA 1
ATOM 676 C C . GLY A 1 87 ? -3.091 -7.891 6.571 1.00 98.25 87 GLY A C 1
ATOM 677 O O . GLY A 1 87 ? -4.005 -8.707 6.468 1.00 98.25 87 GLY A O 1
ATOM 678 N N . ALA A 1 88 ? -2.557 -7.549 7.730 1.00 98.62 88 ALA A N 1
ATOM 679 C CA . ALA A 1 88 ? -3.080 -7.972 9.010 1.00 98.62 88 ALA A CA 1
ATOM 680 C C . ALA A 1 88 ? -3.094 -6.782 9.961 1.00 98.62 88 ALA A C 1
ATOM 682 O O . ALA A 1 88 ? -2.161 -5.976 9.978 1.00 98.62 88 ALA A O 1
ATOM 683 N N . HIS A 1 89 ? -4.138 -6.671 10.774 1.00 98.69 89 HIS A N 1
ATOM 684 C CA . HIS A 1 89 ? -4.229 -5.600 11.755 1.00 98.69 89 HIS A CA 1
ATOM 685 C C . HIS A 1 89 ? -4.729 -6.070 13.107 1.00 98.69 89 HIS A C 1
ATOM 687 O O . HIS A 1 89 ? -5.489 -7.027 13.223 1.00 98.69 89 HIS A O 1
ATOM 693 N N . VAL A 1 90 ? -4.341 -5.319 14.132 1.00 98.69 90 VAL A N 1
ATOM 694 C CA . VAL A 1 90 ? -4.931 -5.374 15.465 1.00 98.69 90 VAL A CA 1
ATOM 695 C C . VAL A 1 90 ? -5.475 -3.996 15.815 1.00 98.69 90 VAL A C 1
ATOM 697 O O . VAL A 1 90 ? -4.782 -2.989 15.677 1.00 98.69 90 VAL A O 1
ATOM 700 N N . ARG A 1 91 ? -6.731 -3.928 16.256 1.00 98.31 91 ARG A N 1
ATOM 701 C CA . ARG A 1 91 ? -7.428 -2.671 16.545 1.00 98.31 91 ARG A CA 1
ATOM 702 C C . ARG A 1 91 ? -8.079 -2.689 17.923 1.00 98.31 91 ARG A C 1
ATOM 704 O O . ARG A 1 91 ? -8.655 -3.691 18.353 1.00 98.31 91 ARG A O 1
ATOM 711 N N . LYS A 1 92 ? -8.019 -1.543 18.611 1.00 97.94 92 LYS A N 1
ATOM 712 C CA . LYS A 1 92 ? -8.588 -1.347 19.947 1.00 97.94 92 LYS A CA 1
ATOM 713 C C . LYS A 1 92 ? -9.400 -0.071 20.084 1.00 97.94 92 LYS A C 1
ATOM 715 O O . LYS A 1 92 ? -8.931 1.013 19.746 1.00 97.94 92 LYS A O 1
ATOM 720 N N . ALA A 1 93 ? -10.599 -0.191 20.656 1.00 97.12 93 ALA A N 1
ATOM 721 C CA . ALA A 1 93 ? -11.454 0.950 20.957 1.00 97.12 93 ALA A CA 1
ATOM 722 C C . ALA A 1 93 ? -11.016 1.650 22.249 1.00 97.12 93 ALA A C 1
ATOM 724 O O . ALA A 1 93 ? -10.986 1.032 23.322 1.00 97.12 93 ALA A O 1
ATOM 725 N N . PHE A 1 94 ? -10.751 2.954 22.156 1.00 95.69 94 PHE A N 1
ATOM 726 C CA . PHE A 1 94 ? -10.510 3.817 23.317 1.00 95.69 94 PHE A CA 1
ATOM 727 C C . PHE A 1 94 ? -11.782 4.530 23.768 1.00 95.69 94 PHE A C 1
ATOM 729 O O . PHE A 1 94 ? -11.950 4.790 24.961 1.00 95.69 94 PHE A O 1
ATOM 736 N N . GLY A 1 95 ? -12.709 4.763 22.849 1.00 93.00 95 GLY A N 1
ATOM 737 C CA . GLY A 1 95 ? -14.064 5.221 23.118 1.00 93.00 95 GLY A CA 1
ATOM 738 C C . GLY A 1 95 ? -15.013 4.693 22.052 1.00 93.00 95 GLY A C 1
ATOM 739 O O . GLY A 1 95 ? -14.674 3.767 21.319 1.00 93.00 95 GLY A O 1
ATOM 740 N N . TYR A 1 96 ? -16.195 5.294 21.969 1.00 92.38 96 TYR A N 1
ATOM 741 C CA . TYR A 1 96 ? -17.206 4.916 20.982 1.00 92.38 96 TYR A CA 1
ATOM 742 C C . TYR A 1 96 ? -16.841 5.401 19.569 1.00 92.38 96 TYR A C 1
ATOM 744 O O . TYR A 1 96 ? -17.100 4.708 18.597 1.00 92.38 96 TYR A O 1
ATOM 752 N N . VAL A 1 97 ? -16.192 6.565 19.457 1.00 94.56 97 VAL A N 1
ATOM 753 C CA . VAL A 1 97 ? -15.820 7.178 18.168 1.00 94.56 97 VAL A CA 1
ATOM 754 C C . VAL A 1 97 ? -14.397 6.802 17.747 1.00 94.56 97 VAL A C 1
ATOM 756 O O . VAL A 1 97 ? -14.163 6.454 16.592 1.00 94.56 97 VAL A O 1
ATOM 759 N N . PHE A 1 98 ? -13.444 6.849 18.684 1.00 97.25 98 PHE A N 1
ATOM 760 C CA . PHE A 1 98 ? -12.018 6.695 18.393 1.00 97.25 98 PHE A CA 1
ATOM 761 C C . PHE A 1 98 ? -11.454 5.327 18.798 1.00 97.25 98 PHE A C 1
ATOM 763 O O . PHE A 1 98 ? -11.725 4.787 19.880 1.00 97.25 98 PHE A O 1
ATOM 770 N N . SER A 1 99 ? -10.586 4.803 17.938 1.00 98.19 99 SER A N 1
ATOM 771 C CA . SER A 1 99 ? -9.828 3.567 18.135 1.00 98.19 99 SER A CA 1
ATOM 772 C C . SER A 1 99 ? -8.437 3.692 17.520 1.00 98.19 99 SER A C 1
ATOM 774 O O . SER A 1 99 ? -8.256 4.484 16.602 1.00 98.19 99 SER A O 1
ATOM 776 N N . MET A 1 100 ? -7.474 2.902 17.991 1.00 98.56 100 MET A N 1
ATOM 777 C CA . MET A 1 100 ? -6.177 2.776 17.315 1.00 98.56 100 MET A CA 1
ATOM 778 C C . MET A 1 100 ? -6.037 1.409 16.669 1.00 98.56 100 MET A C 1
ATOM 780 O O . MET A 1 100 ? -6.584 0.426 17.176 1.00 98.56 100 MET A O 1
ATOM 784 N N . ARG A 1 101 ? -5.278 1.359 15.581 1.00 98.25 101 ARG A N 1
ATOM 785 C CA . ARG A 1 101 ? -4.986 0.173 14.791 1.00 98.25 101 ARG A CA 1
ATOM 786 C C . ARG A 1 101 ? -3.492 0.109 14.490 1.00 98.25 101 ARG A C 1
ATOM 788 O O .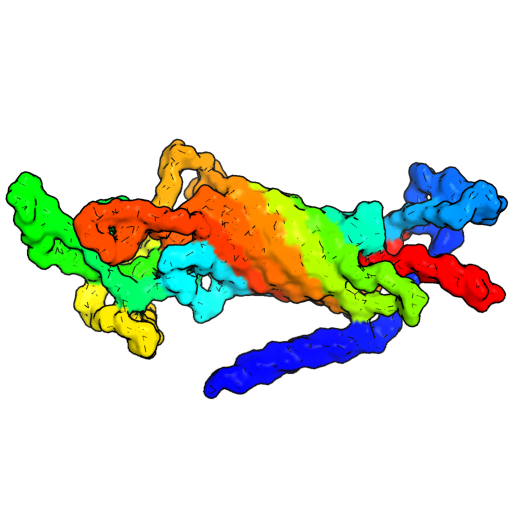 ARG A 1 101 ? -2.942 1.080 13.990 1.00 98.25 101 ARG A O 1
ATOM 795 N N . LEU A 1 102 ? -2.858 -1.020 14.778 1.00 98.75 102 LEU A N 1
ATOM 796 C CA . LEU A 1 102 ? -1.544 -1.359 14.234 1.00 98.75 102 LEU A CA 1
ATOM 797 C C . LEU A 1 102 ? -1.775 -2.291 13.048 1.00 98.75 102 LEU A C 1
ATOM 799 O O . LEU A 1 102 ? -2.498 -3.279 13.185 1.00 98.75 102 LEU A O 1
ATOM 803 N N . GLU A 1 103 ? -1.198 -1.966 11.899 1.00 98.50 103 GLU A N 1
ATOM 804 C CA . GLU A 1 103 ? -1.405 -2.697 10.653 1.00 98.50 103 GLU A CA 1
ATOM 805 C C . GLU A 1 103 ? -0.079 -2.980 9.960 1.00 98.50 103 GLU A C 1
ATOM 807 O O . GLU A 1 103 ? 0.742 -2.080 9.795 1.00 98.50 103 GLU A O 1
ATOM 812 N N . TYR A 1 104 ? 0.083 -4.227 9.529 1.00 98.50 104 TYR A N 1
ATOM 813 C CA . TYR A 1 104 ? 1.117 -4.654 8.602 1.00 98.50 104 TYR A CA 1
ATOM 814 C C . TYR A 1 104 ? 0.485 -4.978 7.246 1.00 98.50 104 TYR A C 1
ATOM 816 O O . TYR A 1 104 ? -0.579 -5.598 7.189 1.00 98.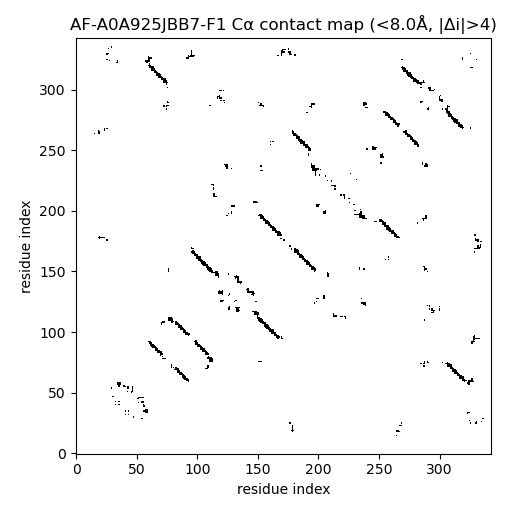50 104 TYR A O 1
ATOM 824 N N . MET A 1 105 ? 1.133 -4.573 6.161 1.00 97.75 105 MET A N 1
ATOM 825 C CA . MET A 1 105 ? 0.690 -4.797 4.790 1.00 97.75 105 MET A CA 1
ATOM 826 C C . MET A 1 105 ? 1.871 -5.235 3.928 1.00 97.75 105 MET A C 1
ATOM 828 O O . MET A 1 105 ? 2.959 -4.677 4.027 1.00 97.75 105 MET A O 1
ATOM 832 N N . HIS A 1 106 ? 1.646 -6.244 3.095 1.00 98.25 106 HIS A N 1
ATOM 833 C CA . HIS A 1 106 ? 2.594 -6.732 2.107 1.00 98.25 106 HIS A CA 1
ATOM 834 C C . HIS A 1 106 ? 1.932 -6.745 0.733 1.00 98.25 106 HIS A C 1
ATOM 836 O O . HIS A 1 106 ? 0.802 -7.220 0.588 1.00 98.25 106 HIS A O 1
ATOM 842 N N . GLY A 1 107 ? 2.624 -6.266 -0.293 1.00 97.31 107 GLY A N 1
ATOM 843 C CA . GLY A 1 107 ? 2.072 -6.238 -1.639 1.00 97.31 107 GLY A CA 1
ATOM 844 C C . GLY A 1 107 ? 3.129 -6.205 -2.724 1.00 97.31 107 GLY A C 1
ATOM 845 O O . GLY A 1 107 ? 4.246 -5.743 -2.517 1.00 97.31 107 GLY A O 1
ATOM 846 N N . THR A 1 108 ? 2.748 -6.676 -3.907 1.00 97.38 108 THR A N 1
ATOM 847 C CA . THR A 1 108 ? 3.546 -6.505 -5.121 1.00 97.38 108 THR A CA 1
ATOM 848 C C . THR A 1 108 ? 2.792 -5.604 -6.078 1.00 97.38 108 THR A C 1
ATOM 850 O O . THR A 1 108 ? 1.650 -5.892 -6.428 1.00 97.38 108 THR A O 1
ATOM 853 N N . MET A 1 109 ? 3.439 -4.540 -6.531 1.00 97.25 109 MET A N 1
ATOM 854 C CA . MET A 1 109 ? 2.908 -3.560 -7.474 1.00 97.25 109 MET A CA 1
ATOM 855 C C . MET A 1 109 ? 3.723 -3.621 -8.761 1.00 97.25 109 MET A C 1
ATOM 857 O O . MET A 1 109 ? 4.918 -3.886 -8.718 1.00 97.25 109 MET A O 1
ATOM 861 N N . LYS A 1 110 ? 3.084 -3.430 -9.916 1.00 97.25 110 LYS A N 1
ATOM 862 C CA . LYS A 1 110 ? 3.740 -3.510 -11.223 1.00 97.25 110 LYS A CA 1
ATOM 863 C C . LYS A 1 110 ? 3.317 -2.349 -12.109 1.00 97.25 110 LYS A C 1
ATOM 865 O O . LYS A 1 110 ? 2.147 -1.959 -12.103 1.00 97.25 110 LYS A O 1
ATOM 870 N N . GLY A 1 111 ? 4.237 -1.893 -12.947 1.00 96.62 111 GLY A N 1
ATOM 871 C CA . GLY A 1 111 ? 3.978 -0.909 -13.991 1.00 96.62 111 GLY A CA 1
ATOM 872 C C . GLY A 1 111 ? 4.678 -1.263 -15.291 1.00 96.62 111 GLY A C 1
ATOM 873 O O . GLY A 1 111 ? 5.646 -2.022 -15.317 1.00 96.62 111 GLY A O 1
ATOM 874 N N . LEU A 1 112 ? 4.121 -0.746 -16.382 1.00 95.75 112 LEU A N 1
ATOM 875 C CA . LEU A 1 112 ? 4.641 -0.927 -17.730 1.00 95.75 112 LEU A CA 1
ATOM 876 C C . LEU A 1 112 ? 4.183 0.236 -18.606 1.00 95.75 112 LEU A C 1
ATOM 878 O O . LEU A 1 112 ? 2.993 0.359 -18.946 1.00 95.75 112 LEU A O 1
ATOM 882 N N . ASN A 1 113 ? 5.136 1.066 -19.000 1.00 94.56 113 ASN A N 1
ATOM 883 C CA . ASN A 1 113 ? 4.911 2.133 -19.952 1.00 94.56 113 ASN A CA 1
ATOM 884 C C . ASN A 1 113 ? 4.727 1.554 -21.368 1.00 94.56 113 ASN A C 1
ATOM 886 O O . ASN A 1 113 ? 5.297 0.526 -21.729 1.00 94.56 113 ASN A O 1
ATOM 890 N N . TRP A 1 114 ? 3.867 2.187 -22.164 1.00 93.06 114 TRP A N 1
ATOM 891 C CA . TRP A 1 114 ? 3.687 1.879 -23.589 1.00 93.06 114 TRP A CA 1
ATOM 892 C C . TRP A 1 114 ? 4.399 2.889 -24.491 1.00 93.06 114 TRP A C 1
ATOM 894 O O . TRP A 1 114 ? 4.441 2.686 -25.704 1.00 93.06 114 TRP A O 1
ATOM 904 N N . LEU A 1 115 ? 4.910 3.978 -23.912 1.00 92.75 115 LEU A N 1
ATOM 905 C CA . LEU A 1 115 ? 5.765 4.942 -24.579 1.00 92.75 115 LEU A CA 1
ATOM 906 C C . LEU A 1 115 ? 7.213 4.520 -24.367 1.00 92.75 115 LEU A C 1
ATOM 908 O O . LEU A 1 115 ? 7.670 4.366 -23.236 1.00 92.75 115 LEU A O 1
ATOM 912 N N . GLY A 1 116 ? 7.930 4.313 -25.462 1.00 92.00 116 GLY A N 1
ATOM 913 C CA . GLY A 1 116 ? 9.352 4.029 -25.384 1.00 92.00 116 GLY A CA 1
ATOM 914 C C . GLY A 1 116 ? 10.156 5.302 -25.126 1.00 92.00 116 GLY A C 1
ATOM 915 O O . GLY A 1 116 ? 9.894 6.338 -25.742 1.00 92.00 116 GLY A O 1
ATOM 916 N N . SER A 1 117 ? 11.162 5.204 -24.261 1.00 90.75 117 SER A N 1
ATOM 917 C CA . SER A 1 117 ? 12.150 6.253 -24.023 1.00 90.75 117 SER A CA 1
ATOM 918 C C . SER A 1 117 ? 13.496 5.875 -24.630 1.00 90.75 117 SER A C 1
ATOM 920 O O . SER A 1 117 ? 13.875 4.708 -24.701 1.00 90.75 117 SER A O 1
ATOM 922 N N . SER A 1 118 ? 14.224 6.892 -25.074 1.00 89.56 118 SER A N 1
ATOM 923 C CA . SER A 1 118 ? 15.618 6.780 -25.502 1.00 89.56 118 SER A CA 1
ATOM 924 C C . SER A 1 118 ? 16.559 7.633 -24.652 1.00 89.56 118 SER A C 1
ATOM 926 O O . SER A 1 118 ? 17.767 7.524 -24.797 1.00 89.56 118 SER A O 1
ATOM 928 N N . ASN A 1 119 ? 16.035 8.528 -23.808 1.00 87.94 119 ASN A N 1
ATOM 929 C CA . ASN A 1 119 ? 16.832 9.502 -23.058 1.00 87.94 119 ASN A CA 1
ATOM 930 C C . ASN A 1 119 ? 16.886 9.142 -21.566 1.00 87.94 119 ASN A C 1
ATOM 932 O O . ASN A 1 119 ? 16.450 9.897 -20.706 1.00 87.94 119 ASN A O 1
ATOM 936 N N . TYR A 1 120 ? 17.401 7.950 -21.275 1.00 89.81 120 TYR A N 1
ATOM 937 C CA . TYR A 1 120 ? 17.466 7.370 -19.929 1.00 89.81 120 TYR A CA 1
ATOM 938 C C . TYR A 1 120 ? 18.904 7.295 -19.397 1.00 89.81 120 TYR A C 1
ATOM 940 O O . TYR A 1 120 ? 19.204 6.494 -18.519 1.00 89.81 120 TYR A O 1
ATOM 948 N N . GLY A 1 121 ? 19.824 8.115 -19.919 1.00 88.19 121 GLY A N 1
ATOM 949 C CA . GLY A 1 121 ? 21.256 8.000 -19.609 1.00 88.19 121 GLY A CA 1
ATOM 950 C C . GLY A 1 121 ? 21.632 8.209 -18.140 1.00 88.19 121 GLY A C 1
ATOM 951 O O . GLY A 1 121 ? 22.721 7.811 -17.739 1.00 88.19 121 GLY A O 1
ATOM 952 N N . LYS A 1 122 ? 20.738 8.798 -17.340 1.00 88.12 122 LYS A N 1
ATOM 953 C CA . LYS A 1 122 ? 20.909 8.963 -15.891 1.00 88.12 122 LYS A CA 1
ATOM 954 C C . LYS A 1 122 ? 20.288 7.835 -15.061 1.00 88.12 122 LYS A C 1
ATOM 956 O O . LYS A 1 122 ? 20.616 7.722 -13.887 1.00 88.12 122 LYS A O 1
ATOM 961 N N . ASN A 1 123 ? 19.439 6.998 -15.661 1.00 90.81 123 ASN A N 1
ATOM 962 C CA . ASN A 1 123 ? 18.847 5.855 -14.980 1.00 90.81 123 ASN A CA 1
ATOM 963 C C . ASN A 1 123 ? 19.835 4.674 -15.016 1.00 90.81 123 ASN A C 1
ATOM 965 O O . ASN A 1 123 ? 20.164 4.123 -16.077 1.00 90.81 123 ASN A O 1
ATOM 969 N N . SER A 1 124 ? 20.341 4.307 -13.839 1.00 89.94 124 SER A N 1
ATOM 970 C CA . SER A 1 124 ? 21.358 3.266 -13.688 1.00 89.94 124 SER A CA 1
ATOM 971 C C . SER A 1 124 ? 20.836 1.869 -14.018 1.00 89.94 124 SER A C 1
ATOM 973 O O . SER A 1 124 ? 21.613 1.056 -14.515 1.00 89.94 124 SER A O 1
ATOM 975 N N . ALA A 1 125 ? 19.544 1.588 -13.824 1.00 92.06 125 ALA A N 1
ATOM 976 C CA . ALA A 1 125 ? 18.966 0.266 -14.080 1.00 92.06 125 ALA A CA 1
ATOM 977 C C . ALA A 1 125 ? 19.108 -0.144 -15.558 1.00 92.06 125 ALA A C 1
ATOM 979 O O . ALA A 1 125 ? 19.431 -1.285 -15.881 1.00 92.06 125 ALA A O 1
ATOM 980 N N . TRP A 1 126 ? 18.953 0.814 -16.475 1.00 93.31 126 TRP A N 1
ATOM 981 C CA . TRP A 1 126 ? 19.085 0.572 -17.915 1.00 93.31 126 TRP A CA 1
ATOM 982 C C . TRP A 1 126 ? 20.534 0.639 -18.406 1.00 93.31 126 TRP A C 1
ATOM 984 O O . TRP A 1 126 ? 20.965 -0.165 -19.231 1.00 93.31 126 TRP A O 1
ATOM 994 N N . THR A 1 127 ? 21.313 1.601 -17.914 1.00 91.81 127 THR A N 1
ATOM 995 C CA . THR A 1 127 ? 22.694 1.792 -18.386 1.00 91.81 127 THR A CA 1
ATOM 996 C C . THR A 1 127 ? 23.642 0.708 -17.871 1.00 91.81 127 THR A C 1
ATOM 998 O O . THR A 1 127 ? 24.496 0.245 -18.628 1.00 91.81 127 THR A O 1
ATOM 1001 N N . SER A 1 128 ? 23.467 0.242 -16.630 1.00 91.50 128 SER A N 1
ATOM 1002 C CA . SER A 1 128 ? 24.280 -0.841 -16.050 1.00 91.50 128 SER A CA 1
ATOM 1003 C C . SER A 1 128 ? 24.026 -2.206 -16.696 1.00 91.50 128 SER A C 1
ATOM 1005 O O . SER A 1 128 ? 24.926 -3.040 -16.735 1.00 91.50 128 SER A O 1
ATOM 1007 N N . THR A 1 129 ? 22.840 -2.413 -17.273 1.00 92.56 129 THR A N 1
ATOM 1008 C CA . THR A 1 129 ? 22.474 -3.636 -18.005 1.00 92.56 129 THR A CA 1
ATOM 1009 C C . THR A 1 129 ? 22.911 -3.620 -19.470 1.00 92.56 129 THR A C 1
ATOM 1011 O O . THR A 1 129 ? 22.674 -4.584 -20.196 1.00 92.56 129 THR A O 1
ATOM 1014 N N . GLY A 1 130 ? 23.590 -2.554 -19.912 1.00 91.88 130 GLY A N 1
ATOM 1015 C CA . GLY A 1 130 ? 24.209 -2.444 -21.234 1.00 91.88 130 GLY A CA 1
ATOM 1016 C C . GLY A 1 130 ? 23.330 -1.811 -22.314 1.00 91.88 130 GLY A C 1
ATOM 1017 O O . GLY A 1 130 ? 23.722 -1.833 -23.480 1.00 91.88 130 GLY A O 1
ATOM 1018 N N . TYR A 1 131 ? 22.158 -1.259 -21.973 1.00 93.69 131 TYR A N 1
ATOM 1019 C CA . TYR A 1 131 ? 21.361 -0.481 -22.927 1.00 93.69 131 TYR A CA 1
ATOM 1020 C C . TYR A 1 131 ? 22.033 0.851 -23.250 1.00 93.69 131 TYR A C 1
ATOM 1022 O O . TYR A 1 131 ? 22.549 1.536 -22.366 1.00 93.69 131 TYR A O 1
ATOM 1030 N N . ILE A 1 132 ? 21.990 1.249 -24.523 1.00 91.50 132 ILE A N 1
ATOM 1031 C CA . ILE A 1 132 ? 22.697 2.433 -25.015 1.00 91.50 132 ILE A CA 1
ATOM 1032 C C . ILE A 1 132 ? 21.720 3.614 -25.105 1.00 91.50 132 ILE A C 1
ATOM 1034 O O . ILE A 1 132 ? 20.916 3.666 -26.034 1.00 91.50 132 ILE A O 1
ATOM 1038 N N . PRO A 1 133 ? 21.751 4.575 -24.162 1.00 89.25 133 PRO A N 1
ATOM 1039 C CA . PRO A 1 133 ? 20.876 5.738 -24.211 1.00 89.25 133 PRO A CA 1
ATOM 1040 C C . PRO A 1 133 ? 21.293 6.690 -25.332 1.00 89.25 133 PRO A C 1
ATOM 1042 O O . PRO A 1 133 ? 22.461 6.768 -25.725 1.00 89.25 133 PRO A O 1
ATOM 1045 N N . ARG A 1 134 ? 20.348 7.524 -25.757 1.00 85.81 134 ARG A N 1
ATOM 1046 C CA . ARG A 1 134 ? 20.626 8.714 -26.553 1.00 85.81 134 ARG A CA 1
ATOM 1047 C C . ARG A 1 134 ? 21.543 9.633 -25.757 1.00 85.81 134 ARG A C 1
ATOM 1049 O O . ARG A 1 134 ? 21.156 10.163 -24.721 1.00 85.81 134 ARG A O 1
ATOM 1056 N N . ARG A 1 135 ? 22.750 9.839 -26.270 1.00 77.31 135 ARG A N 1
ATOM 1057 C CA . ARG A 1 135 ? 23.758 10.714 -25.675 1.00 77.31 135 ARG A CA 1
ATOM 1058 C C . ARG A 1 135 ? 24.521 11.467 -26.752 1.00 77.31 135 ARG A C 1
ATOM 1060 O O . ARG A 1 135 ? 24.480 11.118 -27.937 1.00 77.31 135 ARG A O 1
ATOM 1067 N N . VAL A 1 136 ? 25.183 12.522 -26.314 1.00 73.06 136 VAL A N 1
ATOM 1068 C CA . VAL A 1 136 ? 26.076 13.335 -27.129 1.00 73.06 136 VAL A CA 1
ATOM 1069 C C . VAL A 1 136 ? 27.505 12.992 -26.706 1.00 73.06 136 VAL A C 1
ATOM 1071 O O . VAL A 1 136 ? 27.746 12.792 -25.516 1.00 73.06 136 VAL A O 1
ATOM 1074 N N . ASP A 1 137 ? 28.426 12.829 -27.654 1.00 69.12 137 ASP A N 1
ATOM 1075 C CA . ASP A 1 137 ? 29.839 12.607 -27.340 1.00 69.12 137 ASP A CA 1
ATOM 1076 C C . ASP A 1 137 ? 30.514 13.895 -26.819 1.00 69.12 137 ASP A C 1
ATOM 1078 O O . ASP A 1 137 ? 29.936 14.984 -26.849 1.00 69.12 137 ASP A O 1
ATOM 1082 N N . ASN A 1 138 ? 31.764 13.782 -26.355 1.00 70.31 138 ASN A N 1
ATOM 1083 C CA . ASN A 1 138 ? 32.547 14.923 -25.855 1.00 70.31 138 ASN A CA 1
ATOM 1084 C C . ASN A 1 138 ? 32.791 16.019 -26.915 1.00 70.31 138 ASN A C 1
ATOM 1086 O O . ASN A 1 138 ? 33.220 17.115 -26.563 1.00 70.31 138 ASN A O 1
ATOM 1090 N N . ALA A 1 139 ? 32.545 15.730 -28.196 1.00 76.88 139 ALA A N 1
ATOM 1091 C CA . ALA A 1 139 ? 32.666 16.664 -29.309 1.00 76.88 139 ALA A CA 1
ATOM 1092 C C . ALA A 1 139 ? 31.309 17.263 -29.735 1.00 76.88 139 ALA A C 1
ATOM 1094 O O . ALA A 1 139 ? 31.251 18.019 -30.703 1.00 76.88 139 ALA A O 1
ATOM 1095 N N . GLY A 1 140 ? 30.219 16.963 -29.021 1.00 73.12 140 GLY A N 1
ATOM 1096 C CA . GLY A 1 140 ? 28.890 17.483 -29.335 1.00 73.12 140 GLY A CA 1
ATOM 1097 C C . GLY A 1 140 ? 28.140 16.696 -30.420 1.00 73.12 140 GLY A C 1
ATOM 1098 O O . GLY A 1 140 ? 27.037 17.094 -30.803 1.00 73.12 140 GLY A O 1
ATOM 1099 N N . ASN A 1 141 ? 28.678 15.573 -30.906 1.00 77.50 141 ASN A N 1
ATOM 1100 C CA . ASN A 1 141 ? 28.018 14.747 -31.913 1.00 77.50 141 ASN A CA 1
ATOM 1101 C C . ASN A 1 141 ? 27.021 13.783 -31.275 1.00 77.50 141 ASN A C 1
ATOM 1103 O O . ASN A 1 141 ? 27.259 13.180 -30.229 1.00 77.50 141 ASN A O 1
ATOM 1107 N N . ARG A 1 142 ? 25.888 13.588 -31.948 1.00 72.25 142 ARG A N 1
ATOM 1108 C CA . ARG A 1 142 ? 24.890 12.596 -31.538 1.00 72.25 142 ARG A CA 1
ATOM 1109 C C . ARG A 1 142 ? 25.401 11.194 -31.850 1.00 72.25 142 ARG A C 1
ATOM 1111 O O . ARG A 1 142 ? 25.731 10.910 -32.999 1.00 72.25 142 ARG A O 1
ATOM 1118 N N . ILE A 1 143 ? 25.374 10.308 -30.860 1.00 70.31 143 ILE A N 1
ATOM 1119 C CA . ILE A 1 143 ? 25.587 8.879 -31.103 1.00 70.31 143 ILE A CA 1
ATOM 1120 C C . ILE A 1 143 ? 24.338 8.311 -31.790 1.00 70.31 143 ILE A C 1
ATOM 1122 O O . ILE A 1 143 ? 23.214 8.577 -31.359 1.00 70.31 143 ILE A O 1
ATOM 1126 N N . LEU A 1 144 ? 24.540 7.587 -32.897 1.00 68.44 144 LEU A N 1
ATOM 1127 C CA . LEU A 1 144 ? 23.457 7.041 -33.728 1.00 68.44 144 LEU A CA 1
ATOM 1128 C C . LEU A 1 144 ? 22.907 5.716 -33.195 1.00 68.44 144 LEU A C 1
ATOM 1130 O O . LEU A 1 144 ? 21.723 5.437 -33.369 1.00 68.44 144 LEU A O 1
ATOM 1134 N N . GLU A 1 145 ? 23.753 4.916 -32.550 1.00 77.69 145 GLU A N 1
ATOM 1135 C CA . GLU A 1 145 ? 23.323 3.697 -31.876 1.00 77.69 145 GLU A CA 1
ATOM 1136 C C . GLU A 1 145 ? 22.600 4.076 -30.583 1.00 77.69 145 GLU A C 1
ATOM 1138 O O . GLU A 1 145 ? 23.192 4.638 -29.661 1.00 77.69 145 GLU A O 1
ATOM 1143 N N . VAL A 1 146 ? 21.293 3.833 -30.564 1.00 87.06 146 VAL A N 1
ATOM 1144 C CA . VAL A 1 146 ? 20.408 4.155 -29.450 1.00 87.06 146 VAL A CA 1
ATOM 1145 C C . VAL A 1 146 ? 19.428 3.011 -29.294 1.00 87.06 146 VAL A C 1
ATOM 1147 O O . VAL A 1 146 ? 18.709 2.667 -30.233 1.00 87.06 146 VAL A O 1
ATOM 1150 N N . ASP A 1 147 ? 19.369 2.467 -28.089 1.00 92.06 147 ASP A N 1
ATOM 1151 C CA . ASP A 1 147 ? 18.321 1.544 -27.714 1.00 92.06 147 ASP A CA 1
ATOM 1152 C C . ASP A 1 147 ? 17.107 2.315 -27.206 1.00 92.06 147 ASP A C 1
ATOM 1154 O O . ASP A 1 147 ? 17.199 3.335 -26.518 1.00 92.06 147 ASP A O 1
ATOM 1158 N N . ARG A 1 148 ? 15.928 1.828 -27.575 1.00 91.88 148 ARG A N 1
ATOM 1159 C CA . ARG A 1 148 ? 14.679 2.224 -26.935 1.00 91.88 148 ARG A CA 1
ATOM 1160 C C . ARG A 1 148 ? 14.435 1.304 -25.748 1.00 91.88 148 ARG A C 1
ATOM 1162 O O . ARG A 1 148 ? 14.631 0.103 -25.866 1.00 91.88 148 ARG A O 1
ATOM 1169 N N . VAL A 1 149 ? 13.940 1.845 -24.644 1.00 94.25 149 VAL A N 1
ATOM 1170 C CA . VAL A 1 149 ? 13.462 1.069 -23.492 1.00 94.25 149 VAL A CA 1
ATOM 1171 C C . VAL A 1 149 ? 12.021 1.440 -23.186 1.00 94.25 149 VAL A C 1
ATOM 1173 O O . VAL A 1 149 ? 11.553 2.515 -23.558 1.00 94.25 149 VAL A O 1
ATOM 1176 N N . PHE A 1 150 ? 11.310 0.553 -22.503 1.00 95.12 150 PHE A N 1
ATOM 1177 C CA . PHE A 1 150 ? 9.978 0.828 -21.977 1.00 95.12 150 PHE A CA 1
ATOM 1178 C C . PHE A 1 150 ? 10.050 0.683 -20.463 1.00 95.12 150 PHE A C 1
ATOM 1180 O O . PHE A 1 150 ? 10.273 -0.421 -19.958 1.00 95.12 150 PHE A O 1
ATOM 1187 N N . HIS A 1 151 ? 9.897 1.804 -19.752 1.00 95.12 151 HIS A N 1
ATOM 1188 C CA . HIS A 1 151 ? 9.965 1.812 -18.296 1.00 95.12 151 HIS A CA 1
ATOM 1189 C C . HIS A 1 151 ? 8.963 0.816 -17.725 1.00 95.12 151 HIS A C 1
ATOM 1191 O O . HIS A 1 151 ? 7.785 0.789 -18.096 1.00 95.12 151 HIS A O 1
ATOM 1197 N N . ASN A 1 152 ? 9.459 -0.053 -16.860 1.00 96.56 152 ASN A N 1
ATOM 1198 C CA . ASN A 1 152 ? 8.673 -1.079 -16.219 1.00 96.56 152 ASN A CA 1
ATOM 1199 C C . ASN A 1 152 ? 9.245 -1.325 -14.835 1.00 96.56 152 ASN A C 1
ATOM 1201 O O . ASN A 1 152 ? 10.439 -1.140 -14.616 1.00 96.56 152 ASN A O 1
ATOM 1205 N N . TYR A 1 153 ? 8.377 -1.741 -13.927 1.00 97.19 153 TYR A N 1
ATOM 1206 C CA . TYR A 1 153 ? 8.792 -2.054 -12.575 1.00 97.19 153 TYR A CA 1
ATOM 1207 C C . TYR A 1 153 ? 7.951 -3.171 -11.984 1.00 97.19 153 TYR A C 1
ATOM 1209 O O . TYR A 1 153 ? 6.799 -3.404 -12.381 1.00 97.19 153 TYR A O 1
ATOM 1217 N N . LYS A 1 154 ? 8.538 -3.829 -10.993 1.00 97.62 154 LYS A N 1
ATOM 1218 C CA . LYS A 1 154 ? 7.873 -4.657 -10.003 1.00 97.62 154 LYS A CA 1
ATOM 1219 C C . LYS A 1 154 ? 8.425 -4.268 -8.646 1.00 97.62 154 LYS A C 1
ATOM 1221 O O . LYS A 1 154 ? 9.599 -4.488 -8.368 1.00 97.62 154 LYS A O 1
ATOM 1226 N N . THR A 1 155 ? 7.549 -3.738 -7.811 1.00 97.56 155 THR A N 1
ATOM 1227 C CA . THR A 1 155 ? 7.898 -3.244 -6.487 1.00 97.56 155 THR A CA 1
ATOM 1228 C C . THR A 1 155 ? 7.238 -4.112 -5.444 1.00 97.56 155 THR A C 1
ATOM 1230 O O . THR A 1 155 ? 6.013 -4.252 -5.426 1.00 97.56 155 THR A O 1
ATOM 1233 N N . THR A 1 156 ? 8.045 -4.708 -4.577 1.00 97.19 156 THR A N 1
ATOM 1234 C CA . THR A 1 156 ? 7.567 -5.451 -3.413 1.00 97.19 156 THR A CA 1
ATOM 1235 C C . THR A 1 156 ? 7.634 -4.539 -2.204 1.00 97.19 156 THR A C 1
ATOM 1237 O O . THR A 1 156 ? 8.693 -3.998 -1.901 1.00 97.19 156 THR A O 1
ATOM 1240 N N . THR A 1 157 ? 6.514 -4.364 -1.507 1.00 97.25 157 THR A N 1
ATOM 1241 C CA . THR A 1 157 ? 6.426 -3.485 -0.342 1.00 97.25 157 THR A CA 1
ATOM 1242 C C . THR A 1 157 ? 6.027 -4.242 0.910 1.00 97.25 157 THR A C 1
ATOM 1244 O O . THR A 1 157 ? 5.210 -5.161 0.883 1.00 97.25 157 THR A O 1
ATOM 1247 N N . ASN A 1 158 ? 6.610 -3.818 2.024 1.00 97.81 158 ASN A N 1
ATOM 1248 C CA . ASN A 1 158 ? 6.232 -4.184 3.376 1.00 97.81 158 ASN A CA 1
ATOM 1249 C C . ASN A 1 158 ? 6.009 -2.889 4.148 1.00 97.81 158 ASN A C 1
ATOM 1251 O O . ASN A 1 158 ? 6.940 -2.109 4.319 1.00 97.81 158 ASN A O 1
ATOM 1255 N N . ASP A 1 159 ? 4.800 -2.651 4.627 1.00 97.81 159 ASP A N 1
ATOM 1256 C CA . ASP A 1 159 ? 4.475 -1.459 5.396 1.00 97.81 159 ASP A CA 1
ATOM 1257 C C . ASP A 1 159 ? 3.955 -1.830 6.778 1.00 97.81 159 ASP A C 1
ATOM 1259 O O . ASP A 1 159 ? 3.079 -2.682 6.915 1.00 97.81 159 ASP A O 1
ATOM 1263 N N . LEU A 1 160 ? 4.498 -1.173 7.800 1.00 98.31 160 LEU A N 1
ATOM 1264 C CA . LEU A 1 160 ? 4.018 -1.255 9.172 1.00 98.31 160 LEU A CA 1
ATOM 1265 C C . LEU A 1 160 ? 3.590 0.140 9.628 1.00 98.31 160 LEU A C 1
ATOM 1267 O O . LEU A 1 160 ? 4.401 1.066 9.633 1.00 98.31 160 LEU A O 1
ATOM 1271 N N . SER A 1 161 ? 2.338 0.292 10.061 1.00 98.25 161 SER A N 1
ATOM 1272 C CA . SER A 1 161 ? 1.777 1.596 10.429 1.00 98.25 161 SER A CA 1
ATOM 1273 C C . SER A 1 161 ? 0.898 1.555 11.676 1.00 98.25 161 SER A C 1
ATOM 1275 O O . SER A 1 161 ? 0.133 0.617 11.907 1.00 98.25 161 SER A O 1
ATOM 1277 N N . LEU A 1 162 ? 0.984 2.623 12.472 1.00 98.75 162 LEU A N 1
ATOM 1278 C CA . LEU A 1 162 ? 0.087 2.911 13.585 1.00 98.75 162 LEU A CA 1
ATOM 1279 C C . LEU A 1 162 ? -0.921 3.976 13.146 1.00 98.75 162 LEU A C 1
ATOM 1281 O O . LEU A 1 162 ? -0.553 5.077 12.740 1.00 98.75 162 LEU A O 1
ATOM 1285 N N . GLN A 1 163 ? -2.202 3.645 13.247 1.00 98.69 163 GLN A N 1
ATOM 1286 C CA . GLN A 1 163 ? -3.300 4.418 12.684 1.00 98.69 163 GLN A CA 1
ATOM 1287 C C . GLN A 1 163 ? -4.336 4.757 13.758 1.00 98.69 163 GLN A C 1
ATOM 1289 O O . GLN A 1 163 ? -4.752 3.903 14.544 1.00 98.69 163 GLN A O 1
ATOM 1294 N N . GLY A 1 164 ? -4.792 6.005 13.773 1.00 98.69 164 GLY A N 1
ATOM 1295 C CA . GLY A 1 164 ? -6.019 6.413 14.445 1.00 98.69 164 GLY A CA 1
ATOM 1296 C C . GLY A 1 164 ? -7.214 6.189 13.523 1.00 98.69 164 GLY A C 1
ATOM 1297 O O . GLY A 1 164 ? -7.147 6.495 12.336 1.00 98.69 164 GLY A O 1
ATOM 1298 N N . VAL A 1 165 ? -8.309 5.661 14.064 1.00 98.56 165 VAL A N 1
ATOM 1299 C CA . VAL A 1 165 ? -9.540 5.373 13.320 1.00 98.56 165 VAL A CA 1
ATOM 1300 C C . VAL A 1 165 ? -10.721 6.059 14.000 1.00 98.56 165 VAL A C 1
ATOM 1302 O O . VAL A 1 165 ? -10.982 5.821 15.186 1.00 98.56 165 VAL A O 1
ATOM 1305 N N . VAL A 1 166 ? -11.443 6.872 13.232 1.00 98.06 166 VAL A N 1
ATOM 1306 C CA . VAL A 1 166 ? -12.613 7.655 13.645 1.00 98.06 166 VAL A CA 1
ATOM 1307 C C . VAL A 1 166 ? -13.860 7.076 12.988 1.00 98.06 166 VAL A C 1
ATOM 1309 O O . VAL A 1 166 ? -13.997 7.091 11.769 1.00 98.06 166 VAL A O 1
ATOM 1312 N N . THR A 1 167 ? -14.775 6.567 13.808 1.00 96.19 167 THR A N 1
ATOM 1313 C CA . THR A 1 167 ? -16.084 6.067 13.371 1.00 96.19 167 THR A CA 1
ATOM 1314 C C . THR A 1 167 ? -17.079 7.217 13.248 1.00 96.19 167 THR A C 1
ATOM 1316 O O . THR A 1 167 ? -17.152 8.061 14.135 1.00 96.19 167 THR A O 1
ATOM 1319 N N . LEU A 1 168 ? -17.850 7.249 12.161 1.00 92.75 168 LEU A N 1
ATOM 1320 C CA . LEU A 1 168 ? -18.708 8.384 11.807 1.00 92.75 168 LEU A CA 1
ATOM 1321 C C . LEU A 1 168 ? -20.185 8.181 12.159 1.00 92.75 168 LEU A C 1
ATOM 1323 O O . LEU A 1 168 ? -20.929 9.149 12.277 1.00 92.75 168 LEU A O 1
ATOM 1327 N N . ASN A 1 169 ? -20.642 6.935 12.285 1.00 87.56 169 ASN A N 1
ATOM 1328 C CA . ASN A 1 169 ? -22.071 6.606 12.312 1.00 87.56 169 ASN A CA 1
ATOM 1329 C C . ASN A 1 169 ? -22.517 5.816 13.557 1.00 87.56 169 ASN A C 1
ATOM 1331 O O . ASN A 1 169 ? -23.607 5.239 13.560 1.00 87.56 169 ASN A O 1
ATOM 1335 N N . ASN A 1 170 ? -21.691 5.773 14.606 1.00 80.06 170 ASN A N 1
ATOM 1336 C CA . ASN A 1 170 ? -21.981 5.044 15.844 1.00 80.06 170 ASN A CA 1
ATOM 1337 C C . ASN A 1 170 ? -22.899 5.818 16.810 1.00 80.06 170 ASN A C 1
ATOM 1339 O O . ASN A 1 170 ? -23.640 5.194 17.566 1.00 80.06 170 ASN A O 1
ATOM 1343 N N . VAL A 1 171 ? -22.875 7.157 16.793 1.00 81.75 171 VAL A N 1
ATOM 1344 C CA . VAL A 1 171 ? -23.770 7.992 17.612 1.00 81.75 171 VAL A CA 1
ATOM 1345 C C . VAL A 1 171 ? -25.071 8.216 16.849 1.00 81.75 171 VAL A C 1
ATOM 1347 O O . VAL A 1 171 ? -25.080 8.854 15.797 1.00 81.75 171 VAL A O 1
ATOM 1350 N N . ARG A 1 172 ? -26.179 7.665 17.355 1.00 78.56 172 ARG A N 1
ATOM 1351 C CA . ARG A 1 172 ? -27.488 7.749 16.693 1.00 78.56 172 ARG A CA 1
ATOM 1352 C C . ARG A 1 172 ? -28.588 8.045 17.703 1.00 78.56 172 ARG A C 1
ATOM 1354 O O . ARG A 1 172 ? -28.695 7.369 18.718 1.00 78.56 172 ARG A O 1
ATOM 1361 N N . PHE A 1 173 ? -29.437 9.009 17.367 1.00 81.06 173 PHE A N 1
ATOM 1362 C CA . PHE A 1 173 ? -30.560 9.437 18.211 1.00 81.06 173 PHE A CA 1
ATOM 1363 C C . PHE A 1 173 ? -31.873 8.710 17.885 1.00 81.06 173 PHE A C 1
ATOM 1365 O O . PHE A 1 173 ? -32.742 8.579 18.730 1.00 81.06 173 PHE A O 1
ATOM 1372 N N . HIS A 1 174 ? -32.013 8.198 16.658 1.00 78.69 174 HIS A N 1
ATOM 1373 C CA . HIS A 1 174 ? -33.285 7.652 16.156 1.00 78.69 174 HIS A CA 1
ATOM 1374 C C . HIS A 1 174 ? -33.250 6.139 15.899 1.00 78.69 174 HIS A C 1
ATOM 1376 O O . HIS A 1 174 ? -34.218 5.567 15.407 1.00 78.69 174 HIS A O 1
ATOM 1382 N N . LYS A 1 175 ? -32.111 5.484 16.156 1.00 72.75 175 LYS A N 1
ATOM 1383 C CA . LYS A 1 175 ? -31.935 4.032 16.012 1.00 72.75 175 LYS A CA 1
ATOM 1384 C C . LYS A 1 175 ? -30.941 3.548 17.056 1.00 72.75 175 LYS A C 1
ATOM 1386 O O . LYS A 1 175 ? -29.859 4.117 17.173 1.00 72.75 175 LYS A O 1
ATOM 1391 N N . SER A 1 176 ? -31.256 2.454 17.741 1.00 64.12 176 SER A N 1
ATOM 1392 C CA . SER A 1 176 ? -30.347 1.864 18.728 1.00 64.12 176 SER A CA 1
ATOM 1393 C C . SER A 1 176 ? -29.101 1.239 18.087 1.00 64.12 176 SER A C 1
ATOM 1395 O O . SER A 1 176 ? -28.058 1.160 18.729 1.00 64.12 176 SER A O 1
ATOM 1397 N N . LYS A 1 177 ? -29.175 0.786 16.820 1.00 69.25 177 LYS A N 1
ATOM 1398 C CA . LYS A 1 177 ? -28.164 -0.117 16.229 1.00 69.25 177 LYS A CA 1
ATOM 1399 C C . LYS A 1 177 ? -27.853 0.197 14.762 1.00 69.25 177 LYS A C 1
ATOM 1401 O O . LYS A 1 177 ? -28.670 0.768 14.033 1.00 69.25 177 LYS A O 1
ATOM 1406 N N . SER A 1 178 ? -26.656 -0.191 14.321 1.00 69.94 178 SER A N 1
ATOM 1407 C CA . SER A 1 178 ? -26.247 -0.185 12.914 1.00 69.94 178 SER A CA 1
ATOM 1408 C C . SER A 1 178 ? -25.527 -1.488 12.583 1.00 69.94 178 SER A C 1
ATOM 1410 O O . SER A 1 178 ? -24.569 -1.852 13.260 1.00 69.94 178 SER A O 1
ATOM 1412 N N . GLY A 1 179 ? -25.974 -2.174 11.530 1.00 81.25 179 GLY A N 1
ATOM 1413 C CA . GLY A 1 179 ? -25.269 -3.327 10.965 1.00 81.25 179 GLY A CA 1
ATOM 1414 C C . GLY A 1 179 ? -24.022 -2.936 10.167 1.00 81.25 179 GLY A C 1
ATOM 1415 O O . GLY A 1 179 ? -23.280 -3.813 9.746 1.00 81.25 179 GLY A O 1
ATOM 1416 N N . PHE A 1 180 ? -23.767 -1.639 9.966 1.00 88.75 180 PHE A N 1
ATOM 1417 C CA . PHE A 1 180 ? -22.583 -1.143 9.267 1.00 88.75 180 PHE A CA 1
ATOM 1418 C C . PHE A 1 180 ? -21.884 -0.012 10.033 1.00 88.75 180 PHE A C 1
ATOM 1420 O O . PHE A 1 180 ? -22.523 0.742 10.771 1.00 88.75 180 PHE A O 1
ATOM 1427 N N . ASN A 1 181 ? -20.582 0.132 9.817 1.00 92.44 181 ASN A N 1
ATOM 1428 C CA . ASN A 1 181 ? -19.718 1.177 10.350 1.00 92.44 181 ASN A CA 1
ATOM 1429 C C . ASN A 1 181 ? -19.012 1.878 9.182 1.00 92.44 181 ASN A C 1
ATOM 1431 O O . ASN A 1 181 ? -18.335 1.216 8.401 1.00 92.44 181 ASN A O 1
ATOM 1435 N N . ALA A 1 182 ? -19.162 3.197 9.087 1.00 95.62 182 ALA A N 1
ATOM 1436 C CA . ALA A 1 182 ? -18.362 4.036 8.204 1.00 95.62 182 ALA A CA 1
ATOM 1437 C C . ALA A 1 182 ? -17.302 4.779 9.018 1.00 95.62 182 ALA A C 1
ATOM 1439 O O . ALA A 1 182 ? -17.626 5.396 10.036 1.00 95.62 182 ALA A O 1
ATOM 1440 N N . TYR A 1 183 ? -16.048 4.741 8.571 1.00 97.56 183 TYR A N 1
ATOM 1441 C CA . TYR A 1 183 ? -14.930 5.317 9.310 1.00 97.56 183 TYR A CA 1
ATOM 1442 C C . TYR A 1 183 ? -13.859 5.919 8.402 1.00 97.56 183 TYR A C 1
ATOM 1444 O O . TYR A 1 183 ? -13.678 5.518 7.253 1.00 97.56 183 TYR A O 1
ATOM 1452 N N . LEU A 1 184 ? -13.128 6.875 8.968 1.00 98.50 184 LEU A N 1
ATOM 1453 C CA . LEU A 1 184 ? -11.901 7.434 8.412 1.00 98.50 184 LEU A CA 1
ATOM 1454 C C . LEU A 1 184 ? -10.725 6.962 9.258 1.00 98.50 184 LEU A C 1
ATOM 1456 O O . LEU A 1 184 ? -10.868 6.746 10.466 1.00 98.50 184 LEU A O 1
ATOM 1460 N N . PHE A 1 185 ? -9.556 6.833 8.649 1.00 98.62 185 PHE A N 1
ATOM 1461 C CA . PHE A 1 185 ? -8.336 6.532 9.378 1.00 98.62 185 PHE A CA 1
ATOM 1462 C C . PHE A 1 185 ? -7.139 7.290 8.824 1.00 98.62 185 PHE A C 1
ATOM 1464 O O . PHE A 1 185 ? -7.090 7.654 7.653 1.00 98.62 185 PHE A O 1
ATOM 1471 N N . GLY A 1 186 ? -6.165 7.530 9.691 1.00 98.56 186 GLY A N 1
ATOM 1472 C CA . GLY A 1 186 ? -4.908 8.165 9.333 1.00 98.56 186 GLY A CA 1
ATOM 1473 C C . GLY A 1 186 ? -3.816 7.776 10.316 1.00 98.56 186 GLY A C 1
ATOM 1474 O O . GLY A 1 186 ? -4.102 7.437 11.466 1.00 98.56 186 GLY A O 1
ATOM 1475 N N . GLY A 1 187 ? -2.569 7.775 9.868 1.00 98.06 187 GLY A N 1
ATOM 1476 C CA . GLY A 1 187 ? -1.474 7.259 10.672 1.00 98.06 187 GLY A CA 1
ATOM 1477 C C . GLY A 1 187 ? -0.095 7.526 10.104 1.00 98.06 187 GLY A C 1
ATOM 1478 O O . GLY A 1 187 ? 0.063 8.100 9.027 1.00 98.06 187 GLY A O 1
ATOM 1479 N N . ILE A 1 188 ? 0.895 7.067 10.856 1.00 98.50 188 ILE A N 1
ATOM 1480 C CA . ILE A 1 188 ? 2.309 7.108 10.493 1.00 98.50 188 ILE A CA 1
ATOM 1481 C C . ILE A 1 188 ? 2.881 5.696 10.561 1.00 98.50 188 ILE A C 1
ATOM 1483 O O . ILE A 1 188 ? 2.392 4.848 11.312 1.00 98.50 188 ILE A O 1
ATOM 1487 N N . GLY A 1 189 ? 3.916 5.442 9.779 1.00 97.44 189 GLY A N 1
ATOM 1488 C CA . GLY A 1 189 ? 4.530 4.132 9.693 1.00 97.44 189 GLY A CA 1
ATOM 1489 C C . GLY A 1 189 ? 5.894 4.172 9.037 1.00 97.44 189 GLY A C 1
ATOM 1490 O O . GLY A 1 189 ? 6.523 5.227 8.907 1.00 97.44 189 GLY A O 1
ATOM 1491 N N . ALA A 1 190 ? 6.338 2.994 8.628 1.00 97.25 190 ALA A N 1
ATOM 1492 C CA . ALA A 1 190 ? 7.485 2.840 7.764 1.00 97.25 190 ALA A CA 1
ATOM 1493 C C . ALA A 1 190 ? 7.169 1.829 6.662 1.00 97.25 190 ALA A C 1
ATOM 1495 O O . ALA A 1 190 ? 6.608 0.763 6.921 1.00 97.25 190 ALA A O 1
ATOM 1496 N N . THR A 1 191 ? 7.562 2.178 5.442 1.00 97.50 191 THR A N 1
ATOM 1497 C CA . THR A 1 191 ? 7.505 1.321 4.264 1.00 97.50 191 THR A CA 1
ATOM 1498 C C . THR A 1 191 ? 8.920 0.862 3.932 1.00 97.50 191 THR A C 1
ATOM 1500 O O . THR A 1 191 ? 9.831 1.675 3.781 1.00 97.50 191 THR A O 1
ATOM 1503 N N . ILE A 1 192 ? 9.091 -0.446 3.804 1.00 96.88 192 ILE A N 1
ATOM 1504 C CA . ILE A 1 192 ? 10.251 -1.091 3.202 1.00 96.88 192 ILE A CA 1
ATOM 1505 C C . ILE A 1 192 ? 9.848 -1.468 1.782 1.00 96.88 192 ILE A C 1
ATOM 1507 O O . ILE A 1 192 ? 8.800 -2.096 1.603 1.00 96.88 192 ILE A O 1
ATOM 1511 N N . TYR A 1 193 ? 10.646 -1.107 0.786 1.00 96.50 193 TYR A N 1
ATOM 1512 C CA . TYR A 1 193 ? 10.362 -1.470 -0.597 1.00 96.50 193 TYR A CA 1
ATOM 1513 C C . TYR A 1 193 ? 11.610 -1.899 -1.361 1.00 96.50 193 TYR A C 1
ATOM 1515 O O . TYR A 1 193 ? 12.719 -1.432 -1.095 1.00 96.50 193 TYR A O 1
ATOM 1523 N N . ASP A 1 194 ? 11.385 -2.796 -2.313 1.00 95.69 194 ASP A N 1
ATOM 1524 C CA . ASP A 1 194 ? 12.363 -3.271 -3.283 1.00 95.69 194 ASP A CA 1
ATOM 1525 C C . ASP A 1 194 ? 11.749 -3.173 -4.679 1.00 95.69 194 ASP A C 1
ATOM 1527 O O . ASP A 1 194 ? 10.709 -3.787 -4.936 1.00 95.69 194 ASP A O 1
ATOM 1531 N N . SER A 1 195 ? 12.367 -2.372 -5.542 1.00 96.12 195 SER A N 1
ATOM 1532 C CA . SER A 1 195 ? 11.905 -2.083 -6.900 1.00 96.12 195 SER A CA 1
ATOM 1533 C C . SER A 1 195 ? 12.846 -2.749 -7.894 1.00 96.12 195 SER A C 1
ATOM 1535 O O . SER A 1 195 ? 14.057 -2.544 -7.836 1.00 96.12 195 SER A O 1
ATOM 1537 N N . LYS A 1 196 ? 12.292 -3.512 -8.835 1.00 96.56 196 LYS A N 1
ATOM 1538 C CA . LYS A 1 196 ? 13.054 -4.201 -9.885 1.00 96.56 196 LYS A CA 1
ATOM 1539 C C . LYS A 1 196 ? 12.513 -3.895 -11.269 1.00 96.56 196 LYS A C 1
ATOM 1541 O O . LYS A 1 196 ? 11.313 -3.680 -11.426 1.00 96.56 196 LYS A O 1
ATOM 1546 N N . VAL A 1 197 ? 13.384 -3.935 -12.268 1.00 96.81 197 VAL A N 1
ATOM 1547 C CA . VAL A 1 197 ? 13.096 -3.756 -13.694 1.00 96.81 197 VAL A CA 1
ATOM 1548 C C . VAL A 1 197 ? 13.294 -5.090 -14.410 1.00 96.81 197 VAL A C 1
ATOM 1550 O O . VAL A 1 197 ? 14.199 -5.855 -14.086 1.00 96.81 197 VAL A O 1
ATOM 1553 N N . ASN A 1 198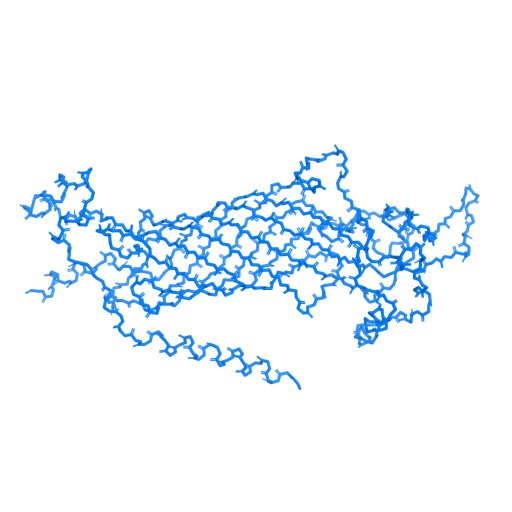 ? 12.442 -5.370 -15.391 1.00 96.75 198 ASN A N 1
ATOM 1554 C CA . ASN A 1 198 ? 12.622 -6.466 -16.332 1.00 96.75 198 ASN A CA 1
ATOM 1555 C C . ASN A 1 198 ? 13.350 -5.935 -17.575 1.00 96.75 198 ASN A C 1
ATOM 1557 O O . ASN A 1 198 ? 12.756 -5.246 -18.414 1.00 96.75 198 ASN A O 1
ATOM 1561 N N . ALA A 1 199 ? 14.659 -6.174 -17.634 1.00 95.75 199 ALA A N 1
ATOM 1562 C CA . ALA A 1 199 ? 15.566 -5.621 -18.636 1.00 95.75 199 ALA A CA 1
ATOM 1563 C C . ALA A 1 199 ? 16.342 -6.708 -19.399 1.00 95.75 199 ALA A C 1
ATOM 1565 O O . ALA A 1 199 ? 16.787 -6.462 -20.524 1.00 95.75 199 ALA A O 1
ATOM 1566 N N . LEU A 1 200 ? 16.484 -7.902 -18.830 1.00 95.44 200 LEU A N 1
ATOM 1567 C CA . LEU A 1 200 ? 17.274 -9.010 -19.343 1.00 95.44 200 LEU A CA 1
ATOM 1568 C C . LEU A 1 200 ? 16.461 -10.312 -19.367 1.00 95.44 200 LEU A C 1
ATOM 1570 O O . LEU A 1 200 ? 15.687 -10.599 -18.464 1.00 95.44 200 LEU A O 1
ATOM 1574 N N . ASN A 1 201 ? 16.708 -11.143 -20.376 1.00 92.88 201 ASN A N 1
ATOM 1575 C CA . ASN A 1 201 ? 16.384 -12.565 -20.361 1.00 92.88 201 ASN A CA 1
ATOM 1576 C C . ASN A 1 201 ? 17.658 -13.326 -19.965 1.00 92.88 201 ASN A C 1
ATOM 1578 O O . ASN A 1 201 ? 18.569 -13.527 -20.782 1.00 92.88 201 ASN A O 1
ATOM 1582 N N . GLY A 1 202 ? 17.774 -13.644 -18.675 1.00 89.19 202 GLY A N 1
ATOM 1583 C CA . GLY A 1 202 ? 19.028 -14.099 -18.078 1.00 89.19 202 GLY A CA 1
ATOM 1584 C C . GLY A 1 202 ? 20.093 -13.001 -18.140 1.00 89.19 202 GLY A C 1
ATOM 1585 O O . GLY A 1 202 ? 20.018 -12.019 -17.414 1.00 89.19 202 GLY A O 1
ATOM 1586 N N . SER A 1 203 ? 21.089 -13.155 -19.015 1.00 89.44 203 SER A N 1
ATOM 1587 C CA . SER A 1 203 ? 22.149 -12.151 -19.234 1.00 89.44 203 SER A CA 1
ATOM 1588 C C . SER A 1 203 ? 21.997 -11.373 -20.546 1.00 89.44 203 SER A C 1
ATOM 1590 O O . SER A 1 203 ? 22.840 -10.537 -20.864 1.00 89.44 203 SER A O 1
ATOM 1592 N N . THR A 1 204 ? 20.957 -11.658 -21.336 1.00 94.00 204 THR A N 1
ATOM 1593 C CA . THR A 1 204 ? 20.765 -11.063 -22.668 1.00 94.00 204 THR A CA 1
ATOM 1594 C C . THR A 1 204 ? 19.741 -9.939 -22.613 1.00 94.00 204 THR A C 1
ATOM 1596 O O . THR A 1 204 ? 18.641 -10.139 -22.113 1.00 94.00 204 THR A O 1
ATOM 1599 N N . ARG A 1 205 ? 20.055 -8.772 -23.180 1.00 95.19 205 ARG A N 1
ATOM 1600 C CA . ARG A 1 205 ? 19.112 -7.645 -23.278 1.00 95.19 205 ARG A CA 1
ATOM 1601 C C . ARG A 1 205 ? 17.934 -7.957 -24.202 1.00 95.19 205 ARG A C 1
ATOM 1603 O O . ARG A 1 205 ? 18.120 -8.533 -25.276 1.00 95.19 205 ARG A O 1
ATOM 1610 N N . TYR A 1 206 ? 16.738 -7.507 -23.834 1.00 95.88 206 TYR A N 1
ATOM 1611 C CA . TYR A 1 206 ? 15.589 -7.520 -24.736 1.00 95.88 206 TYR A CA 1
ATOM 1612 C C . TYR A 1 206 ? 15.783 -6.560 -25.907 1.00 95.88 206 TYR A C 1
ATOM 1614 O O . TYR A 1 206 ? 16.216 -5.418 -25.758 1.00 95.88 206 TYR A O 1
ATOM 1622 N N . ASN A 1 207 ? 15.367 -6.997 -27.094 1.00 94.94 207 ASN A N 1
ATOM 1623 C CA . ASN A 1 207 ? 15.338 -6.136 -28.268 1.00 94.94 207 ASN A CA 1
ATOM 1624 C C . ASN A 1 207 ? 14.037 -5.316 -28.320 1.00 94.94 207 ASN A C 1
ATOM 1626 O O . ASN A 1 207 ? 13.151 -5.568 -29.141 1.00 94.94 207 ASN A O 1
ATOM 1630 N N . PHE A 1 208 ? 13.921 -4.306 -27.461 1.00 95.69 208 PHE A N 1
ATOM 1631 C CA . PHE A 1 208 ? 12.775 -3.386 -27.445 1.00 95.69 208 PHE A CA 1
ATOM 1632 C C . PHE A 1 208 ? 12.639 -2.541 -28.723 1.00 95.69 208 PHE A C 1
ATOM 1634 O O . PHE A 1 208 ? 11.555 -2.023 -29.008 1.00 95.69 208 PHE A O 1
ATOM 1641 N N . ASN A 1 209 ? 13.696 -2.432 -29.538 1.00 93.44 209 ASN A N 1
ATOM 1642 C CA . ASN A 1 209 ? 13.631 -1.746 -30.830 1.00 93.44 209 ASN A CA 1
ATOM 1643 C C . ASN A 1 209 ? 12.663 -2.437 -31.809 1.00 93.44 209 ASN A C 1
ATOM 1645 O O . ASN A 1 209 ? 12.123 -1.765 -32.691 1.00 93.44 209 ASN A O 1
ATOM 1649 N N . SER A 1 210 ? 12.376 -3.731 -31.606 1.00 93.69 210 SER A N 1
ATOM 1650 C CA . SER A 1 210 ? 11.372 -4.497 -32.363 1.00 93.69 210 SER A CA 1
ATOM 1651 C C . SER A 1 210 ? 9.917 -4.104 -32.063 1.00 93.69 210 SER A C 1
ATOM 1653 O O . SER A 1 210 ? 9.023 -4.405 -32.851 1.00 93.69 210 SER A O 1
ATOM 1655 N N . ILE A 1 211 ? 9.661 -3.406 -30.951 1.00 94.50 211 ILE A N 1
ATOM 1656 C CA . ILE A 1 211 ? 8.311 -3.056 -30.499 1.00 94.50 211 ILE A CA 1
ATOM 1657 C C . ILE A 1 211 ? 7.917 -1.673 -31.012 1.00 94.50 211 ILE A C 1
ATOM 1659 O O . ILE A 1 211 ? 8.534 -0.674 -30.642 1.00 94.50 211 ILE A O 1
ATOM 1663 N N . THR A 1 212 ? 6.860 -1.578 -31.818 1.00 90.06 212 THR A N 1
ATOM 1664 C CA . THR A 1 212 ? 6.335 -0.290 -32.295 1.00 90.06 212 THR A CA 1
ATOM 1665 C C . THR A 1 212 ? 5.827 0.572 -31.135 1.00 90.06 212 THR A C 1
ATOM 1667 O O . THR A 1 212 ? 5.051 0.111 -30.294 1.00 90.06 212 THR A O 1
ATOM 1670 N N . ASN A 1 213 ? 6.245 1.843 -31.106 1.00 84.12 213 ASN A N 1
ATOM 1671 C CA . ASN A 1 213 ? 5.794 2.789 -30.090 1.00 84.12 213 ASN A CA 1
ATOM 1672 C C . ASN A 1 213 ? 4.282 3.034 -30.218 1.00 84.12 213 ASN A C 1
ATOM 1674 O O . ASN A 1 213 ? 3.779 3.243 -31.324 1.00 84.12 213 ASN A O 1
ATOM 1678 N N . GLY A 1 214 ? 3.565 2.985 -29.097 1.00 83.31 214 GLY A N 1
ATOM 1679 C CA . GLY A 1 214 ? 2.109 3.107 -29.085 1.00 83.31 214 GLY A CA 1
ATOM 1680 C C . GLY A 1 214 ? 1.626 4.548 -28.930 1.00 83.31 214 GLY A C 1
ATOM 1681 O O . GLY A 1 214 ? 2.320 5.399 -28.382 1.00 83.31 214 GLY A O 1
ATOM 1682 N N . THR A 1 215 ? 0.391 4.814 -29.349 1.00 89.19 215 THR A N 1
ATOM 1683 C CA . THR A 1 215 ? -0.387 5.966 -28.874 1.00 89.19 215 THR A CA 1
ATOM 1684 C C . THR A 1 215 ? -1.225 5.542 -27.672 1.00 89.19 215 THR A C 1
ATOM 1686 O O . THR A 1 215 ? -1.219 4.374 -27.272 1.00 89.19 215 THR A O 1
ATOM 1689 N N . TYR A 1 216 ? -1.995 6.468 -27.092 1.00 87.75 216 TYR A N 1
ATOM 1690 C CA . TYR A 1 216 ? -2.968 6.079 -26.076 1.00 87.75 216 TYR A CA 1
ATOM 1691 C C . TYR A 1 216 ? -3.912 4.992 -26.610 1.00 87.75 216 TYR A C 1
ATOM 1693 O O . TYR A 1 216 ? -4.147 4.013 -25.910 1.00 87.75 216 TYR A O 1
ATOM 1701 N N . ASP A 1 217 ? -4.387 5.075 -27.851 1.00 92.75 217 ASP A N 1
ATOM 1702 C CA . ASP A 1 217 ? -5.3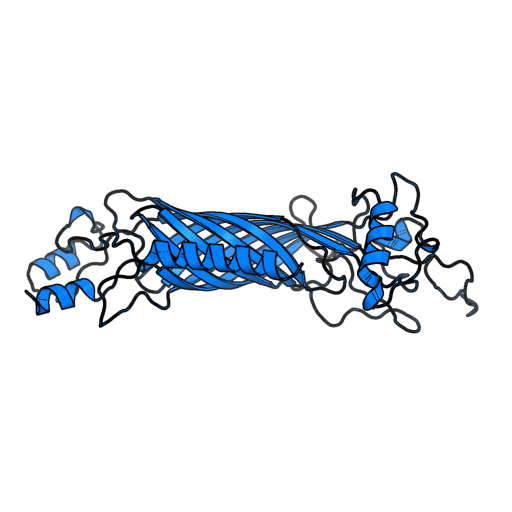38 4.098 -28.395 1.00 92.75 217 ASP A CA 1
ATOM 1703 C C . ASP A 1 217 ? -4.720 2.709 -28.606 1.00 92.75 217 ASP A C 1
ATOM 1705 O O . ASP A 1 217 ? -5.327 1.709 -28.214 1.00 92.75 217 ASP A O 1
ATOM 1709 N N . SER A 1 218 ? -3.484 2.633 -29.114 1.00 93.25 218 SER A N 1
ATOM 1710 C CA . SER A 1 218 ? -2.783 1.359 -29.349 1.00 93.25 218 SER A CA 1
ATOM 1711 C C . SER A 1 218 ? -2.007 0.826 -28.136 1.00 93.25 218 SER A C 1
ATOM 1713 O O . SER A 1 218 ? -1.415 -0.252 -28.201 1.00 93.25 218 SER A O 1
ATOM 1715 N N . ARG A 1 219 ? -2.053 1.513 -26.982 1.00 93.88 219 ARG A N 1
ATOM 1716 C CA . ARG A 1 219 ? -1.290 1.159 -25.765 1.00 93.88 219 ARG A CA 1
ATOM 1717 C C . ARG A 1 219 ? -1.440 -0.293 -25.320 1.00 93.88 219 ARG A C 1
ATOM 1719 O O . ARG A 1 219 ? -0.524 -0.867 -24.737 1.00 93.88 219 ARG A O 1
ATOM 1726 N N . LYS A 1 220 ? -2.618 -0.886 -25.537 1.00 93.12 220 LYS A N 1
ATOM 1727 C CA . LYS A 1 220 ? -2.897 -2.275 -25.151 1.00 93.12 220 LYS A CA 1
ATOM 1728 C C . LYS A 1 220 ? -2.114 -3.263 -26.007 1.00 93.12 220 LYS A C 1
ATOM 1730 O O . LYS A 1 220 ? -1.626 -4.246 -25.459 1.00 93.12 220 LYS A O 1
ATOM 1735 N N . ASP A 1 221 ? -1.970 -2.975 -27.295 1.00 95.12 221 ASP A N 1
ATOM 1736 C CA . ASP A 1 221 ? -1.257 -3.830 -28.238 1.00 95.12 221 ASP A CA 1
ATOM 1737 C C . ASP A 1 221 ? 0.249 -3.736 -27.996 1.00 95.12 221 ASP A C 1
ATOM 1739 O O . ASP A 1 221 ? 0.906 -4.765 -27.862 1.00 95.12 221 ASP A O 1
ATOM 1743 N N . THR A 1 222 ? 0.778 -2.523 -27.783 1.00 95.38 222 THR A N 1
ATOM 1744 C CA . THR A 1 222 ? 2.183 -2.325 -27.383 1.00 95.38 222 THR A CA 1
ATOM 1745 C C . THR A 1 222 ? 2.496 -3.050 -26.074 1.00 95.38 222 THR A C 1
ATOM 1747 O O . THR A 1 222 ? 3.459 -3.806 -26.000 1.00 95.38 222 THR A O 1
ATOM 1750 N N . ARG A 1 223 ? 1.653 -2.900 -25.042 1.00 95.19 223 ARG A N 1
ATOM 1751 C CA . ARG A 1 223 ? 1.826 -3.615 -23.764 1.00 95.19 223 ARG A CA 1
ATOM 1752 C C . ARG A 1 223 ? 1.736 -5.128 -23.912 1.00 95.19 223 ARG A C 1
ATOM 1754 O O . ARG A 1 223 ? 2.401 -5.834 -23.162 1.00 95.19 223 ARG A O 1
ATOM 1761 N N . LYS A 1 224 ? 0.904 -5.631 -24.824 1.00 95.81 224 LYS A N 1
ATOM 1762 C CA . LYS A 1 224 ? 0.827 -7.064 -25.113 1.00 95.81 224 LYS A CA 1
ATOM 1763 C C . LYS A 1 224 ? 2.130 -7.548 -25.750 1.00 95.81 224 LYS A C 1
ATOM 1765 O O . LYS A 1 224 ? 2.731 -8.465 -25.217 1.00 95.81 224 LYS A O 1
ATOM 1770 N N . ALA A 1 225 ? 2.610 -6.865 -26.787 1.00 96.88 225 ALA A N 1
ATOM 1771 C CA . ALA A 1 225 ? 3.867 -7.209 -27.446 1.00 96.88 225 ALA A CA 1
ATOM 1772 C C . ALA A 1 225 ? 5.070 -7.152 -26.484 1.00 96.88 225 ALA A C 1
ATOM 1774 O O . ALA A 1 225 ? 5.934 -8.019 -26.528 1.00 96.88 225 ALA A O 1
ATOM 1775 N N . LEU A 1 226 ? 5.096 -6.180 -25.562 1.00 96.44 226 LEU A N 1
ATOM 1776 C CA . LEU A 1 226 ? 6.111 -6.106 -24.504 1.00 96.44 226 LEU A CA 1
ATOM 1777 C C . LEU A 1 226 ? 6.051 -7.305 -23.554 1.00 96.44 226 LEU A C 1
ATOM 1779 O O . LEU A 1 226 ? 7.087 -7.855 -23.204 1.00 96.44 226 LEU A O 1
ATOM 1783 N N . LYS A 1 227 ? 4.850 -7.725 -23.145 1.00 95.25 227 LYS A N 1
ATOM 1784 C CA . LYS A 1 227 ? 4.669 -8.908 -22.291 1.00 95.25 227 LYS A CA 1
ATOM 1785 C C . LYS A 1 227 ? 5.008 -10.216 -22.997 1.00 95.25 227 LYS A C 1
ATOM 1787 O O . LYS A 1 227 ? 5.410 -11.148 -22.324 1.00 95.25 227 LYS A O 1
ATOM 1792 N N . ASP A 1 228 ? 4.825 -10.280 -24.313 1.00 96.31 228 ASP A N 1
ATOM 1793 C CA . ASP A 1 228 ? 5.195 -11.449 -25.114 1.00 96.31 228 ASP A CA 1
ATOM 1794 C C . ASP A 1 228 ? 6.723 -11.509 -25.347 1.00 96.31 228 ASP A C 1
ATOM 1796 O O . ASP A 1 228 ? 7.276 -12.590 -25.526 1.00 96.31 228 ASP A O 1
ATOM 1800 N N . LEU A 1 229 ? 7.408 -10.354 -25.337 1.00 96.31 229 LEU A N 1
ATOM 1801 C CA . LEU A 1 229 ? 8.868 -10.243 -25.450 1.00 96.31 229 LEU A CA 1
ATOM 1802 C C . LEU A 1 229 ? 9.594 -10.540 -24.126 1.00 96.31 229 LEU A C 1
ATOM 1804 O O . LEU A 1 229 ? 10.651 -11.168 -24.145 1.00 96.31 229 LEU A O 1
ATOM 1808 N N . MET A 1 230 ? 9.062 -10.036 -23.009 1.00 96.12 230 MET A N 1
ATOM 1809 C CA . MET A 1 230 ? 9.662 -10.146 -21.674 1.00 96.12 230 MET A CA 1
ATOM 1810 C C . MET A 1 230 ? 9.211 -11.411 -20.935 1.00 96.12 230 MET A C 1
ATOM 1812 O O . MET A 1 230 ? 8.139 -1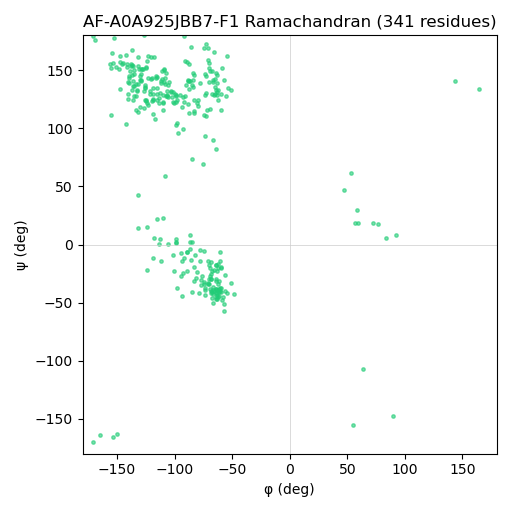1.947 -21.193 1.00 96.12 230 MET A O 1
ATOM 1816 N N . ASP A 1 231 ? 10.000 -11.857 -19.961 1.00 94.00 231 ASP A N 1
ATOM 1817 C CA . ASP A 1 231 ? 9.769 -13.106 -19.217 1.00 94.00 231 ASP A CA 1
ATOM 1818 C C . ASP A 1 231 ? 9.081 -12.939 -17.842 1.00 94.00 231 ASP A C 1
ATOM 1820 O O . ASP A 1 231 ? 8.881 -13.916 -17.123 1.00 94.00 231 ASP A O 1
ATOM 1824 N N . ASP A 1 232 ? 8.719 -11.709 -17.460 1.00 93.25 232 ASP A N 1
ATOM 1825 C CA . ASP A 1 232 ? 8.160 -11.350 -16.142 1.00 93.25 232 ASP A CA 1
ATOM 1826 C C . ASP A 1 232 ? 9.076 -11.671 -14.928 1.00 93.25 232 ASP A C 1
ATOM 1828 O O . ASP A 1 232 ? 8.591 -11.698 -13.791 1.00 93.25 232 ASP A O 1
ATOM 1832 N N . SER A 1 233 ? 10.388 -11.875 -15.128 1.00 94.44 233 SER A N 1
ATOM 1833 C CA . SER A 1 233 ? 11.332 -12.247 -14.061 1.00 94.44 233 SER A CA 1
ATOM 1834 C C . SER A 1 233 ? 11.740 -11.082 -13.147 1.00 94.44 233 SER A C 1
ATOM 1836 O O . SER A 1 233 ? 11.816 -11.289 -11.933 1.00 94.44 233 SER A O 1
ATOM 1838 N N . TYR A 1 234 ? 11.870 -9.857 -13.677 1.00 95.19 234 TYR A N 1
ATOM 1839 C CA . TYR A 1 234 ? 12.245 -8.650 -12.915 1.00 95.19 234 TYR A CA 1
ATOM 1840 C C . TYR A 1 234 ? 13.533 -8.854 -12.111 1.00 95.19 234 TYR A C 1
ATOM 1842 O O . TYR A 1 234 ? 13.559 -8.832 -10.882 1.00 95.19 234 TYR A O 1
ATOM 1850 N N . GLU A 1 235 ? 14.590 -9.117 -12.852 1.00 93.94 235 GLU A N 1
ATOM 1851 C CA . GLU A 1 235 ? 15.908 -9.552 -12.420 1.00 93.94 235 GLU A CA 1
ATOM 1852 C C . GLU A 1 235 ? 16.874 -8.403 -12.121 1.00 93.94 235 GLU A C 1
ATOM 1854 O O . GLU A 1 235 ? 17.822 -8.584 -11.358 1.00 93.94 235 GLU A O 1
ATOM 1859 N N . THR A 1 236 ? 16.627 -7.226 -12.692 1.00 94.62 236 THR A N 1
ATOM 1860 C CA . THR A 1 236 ? 17.511 -6.068 -12.566 1.00 94.62 236 THR A CA 1
ATOM 1861 C C . THR A 1 236 ? 17.036 -5.172 -11.431 1.00 94.62 236 THR A C 1
ATOM 1863 O O . THR A 1 236 ? 15.870 -4.783 -11.402 1.00 94.62 236 THR A O 1
ATOM 1866 N N . ASP A 1 237 ? 17.920 -4.799 -10.508 1.00 94.12 237 ASP A N 1
ATOM 1867 C CA . ASP A 1 237 ? 17.560 -3.831 -9.471 1.00 94.12 237 ASP A CA 1
ATOM 1868 C C . ASP A 1 237 ? 17.255 -2.471 -10.114 1.00 94.12 237 ASP A C 1
ATOM 1870 O O . ASP A 1 237 ? 18.009 -1.965 -10.953 1.00 94.12 237 ASP A O 1
ATOM 1874 N N . ALA A 1 238 ? 16.110 -1.890 -9.754 1.00 93.81 238 ALA A N 1
ATOM 1875 C CA . ALA A 1 238 ? 15.748 -0.572 -10.242 1.00 93.81 238 ALA A CA 1
ATOM 1876 C C . ALA A 1 238 ? 16.631 0.500 -9.596 1.00 93.81 238 ALA A C 1
ATOM 1878 O O . ALA A 1 238 ? 17.355 0.254 -8.626 1.00 93.81 238 ALA A O 1
ATOM 1879 N N . GLU A 1 239 ? 16.551 1.725 -10.115 1.00 90.81 239 GLU A N 1
ATOM 1880 C CA . GLU A 1 239 ? 17.213 2.835 -9.452 1.00 90.81 239 GLU A CA 1
ATOM 1881 C C . GLU A 1 239 ? 16.656 2.985 -8.025 1.00 90.81 239 GLU A C 1
ATOM 1883 O O . GLU A 1 239 ? 15.445 3.000 -7.805 1.00 90.81 239 GLU A O 1
ATOM 1888 N N . ASN A 1 240 ? 17.551 3.062 -7.042 1.00 88.19 240 ASN A N 1
ATOM 1889 C CA . ASN A 1 240 ? 17.196 3.125 -5.630 1.00 88.19 240 ASN A CA 1
ATOM 1890 C C . ASN A 1 240 ? 17.863 4.332 -4.950 1.00 88.19 240 ASN A C 1
ATOM 1892 O O . ASN A 1 240 ? 18.529 5.164 -5.582 1.00 88.19 240 ASN A O 1
ATOM 1896 N N . GLU A 1 241 ? 17.618 4.506 -3.653 1.00 84.31 241 GLU A N 1
ATOM 1897 C CA . GLU A 1 241 ? 18.154 5.658 -2.923 1.00 84.31 241 GLU A CA 1
ATOM 1898 C C . GLU A 1 241 ? 19.643 5.512 -2.540 1.00 84.31 241 GLU A C 1
ATOM 1900 O O . GLU A 1 241 ? 20.241 6.475 -2.041 1.00 84.31 241 GLU A O 1
ATOM 1905 N N . GLY A 1 242 ? 20.240 4.348 -2.822 1.00 83.25 242 GLY A N 1
ATOM 1906 C CA . GLY A 1 242 ? 21.629 3.993 -2.547 1.00 83.25 242 GLY A CA 1
ATOM 1907 C C . GLY A 1 242 ? 22.029 4.174 -1.082 1.00 83.25 242 GLY A C 1
ATOM 1908 O O . GLY A 1 242 ? 21.190 4.266 -0.185 1.00 83.25 242 GLY A O 1
ATOM 1909 N N . ASP A 1 243 ? 23.331 4.362 -0.856 1.00 81.50 243 ASP A N 1
ATOM 1910 C CA . ASP A 1 243 ? 23.949 4.489 0.478 1.00 81.50 243 ASP A CA 1
ATOM 1911 C C . ASP A 1 243 ? 23.439 5.680 1.319 1.00 81.50 243 ASP A C 1
ATOM 1913 O O . ASP A 1 243 ? 23.814 5.856 2.479 1.00 81.50 243 ASP A O 1
ATOM 1917 N N . ARG A 1 244 ? 22.603 6.558 0.748 1.00 80.69 244 ARG A N 1
ATOM 1918 C CA . ARG A 1 244 ? 22.083 7.760 1.420 1.00 80.69 244 ARG A CA 1
ATOM 1919 C C . ARG A 1 244 ? 20.814 7.505 2.231 1.00 80.69 244 ARG A C 1
ATOM 1921 O O . ARG A 1 244 ? 20.307 8.450 2.857 1.00 80.69 244 ARG A O 1
ATOM 1928 N N . ARG A 1 245 ? 20.252 6.295 2.203 1.00 86.81 245 ARG A N 1
ATOM 1929 C CA . ARG A 1 245 ? 19.052 5.930 2.968 1.00 86.81 245 ARG A CA 1
ATOM 1930 C C . ARG A 1 245 ? 19.268 4.648 3.758 1.00 86.81 245 ARG A C 1
ATOM 1932 O O . ARG A 1 245 ? 20.058 3.809 3.350 1.00 86.81 245 ARG A O 1
ATOM 1939 N N . PRO A 1 246 ? 18.575 4.505 4.901 1.00 90.12 246 PRO A N 1
ATOM 1940 C CA . PRO A 1 246 ? 18.622 3.263 5.641 1.00 90.12 246 PRO A CA 1
ATOM 1941 C C . PRO A 1 246 ? 17.987 2.141 4.821 1.00 90.12 246 PRO A C 1
ATOM 1943 O O . PRO A 1 246 ? 16.954 2.328 4.175 1.00 90.12 246 PRO A O 1
ATOM 1946 N N . GLU A 1 247 ? 18.580 0.964 4.932 1.00 91.31 247 GLU A N 1
ATOM 1947 C CA . GLU A 1 247 ? 18.023 -0.277 4.424 1.00 91.31 247 GLU A CA 1
ATOM 1948 C C . GLU A 1 247 ? 17.619 -1.176 5.590 1.00 91.31 247 GLU A C 1
ATOM 1950 O O . GLU A 1 247 ? 18.218 -1.154 6.668 1.00 91.31 247 GLU A O 1
ATOM 1955 N N . LEU A 1 248 ? 16.588 -1.981 5.373 1.00 90.62 248 LEU A N 1
ATOM 1956 C CA . LEU A 1 248 ? 16.158 -3.014 6.299 1.00 90.62 248 LEU A CA 1
ATOM 1957 C C . LEU A 1 248 ? 15.863 -4.277 5.493 1.00 90.62 248 LEU A C 1
ATOM 1959 O O . LEU A 1 248 ? 15.092 -4.238 4.539 1.00 90.62 248 LEU A O 1
ATOM 1963 N N . PHE A 1 249 ? 16.512 -5.384 5.863 1.00 89.44 249 PHE A N 1
ATOM 1964 C CA . PHE A 1 249 ? 16.498 -6.645 5.106 1.00 89.44 249 PHE A CA 1
ATOM 1965 C C . PHE A 1 249 ? 17.015 -6.520 3.657 1.00 89.44 249 PHE A C 1
ATOM 1967 O O . PHE A 1 249 ? 16.590 -7.278 2.793 1.00 89.44 249 PHE A O 1
ATOM 1974 N N . GLY A 1 250 ? 17.933 -5.578 3.399 1.00 87.12 250 GLY A N 1
ATOM 1975 C CA . GLY A 1 250 ? 18.489 -5.323 2.061 1.00 87.12 250 GLY A CA 1
ATOM 1976 C C . GLY A 1 250 ? 17.550 -4.553 1.128 1.00 87.12 250 GLY A C 1
ATOM 1977 O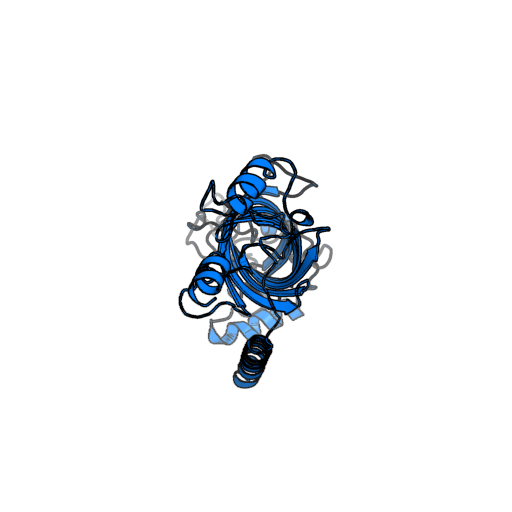 O . GLY A 1 250 ? 17.718 -4.589 -0.083 1.00 87.12 250 GLY A O 1
ATOM 1978 N N . SER A 1 251 ? 16.528 -3.895 1.677 1.00 92.88 251 SER A N 1
ATOM 1979 C CA . SER A 1 251 ? 15.551 -3.104 0.925 1.00 92.88 251 SER A CA 1
ATOM 1980 C C . SER A 1 251 ? 15.433 -1.703 1.517 1.00 92.88 251 SER A C 1
ATOM 1982 O O . SER A 1 251 ? 15.631 -1.510 2.720 1.00 92.88 251 SER A O 1
ATOM 1984 N N . THR A 1 252 ? 15.087 -0.714 0.694 1.00 94.12 252 THR A N 1
ATOM 1985 C CA . THR A 1 252 ? 15.048 0.691 1.123 1.00 94.12 252 THR A CA 1
ATOM 1986 C C . THR A 1 252 ? 13.956 0.904 2.173 1.00 94.12 252 THR A C 1
ATOM 1988 O O . THR A 1 252 ? 12.799 0.551 1.952 1.00 94.12 252 THR A O 1
ATOM 1991 N N . LEU A 1 253 ? 14.306 1.524 3.306 1.00 95.25 253 LEU A N 1
ATOM 1992 C CA . LEU A 1 253 ? 13.382 1.880 4.384 1.00 95.25 253 LEU A CA 1
ATOM 1993 C C . LEU A 1 253 ? 13.044 3.376 4.337 1.00 95.25 253 LEU A C 1
ATOM 1995 O O . LEU A 1 253 ? 13.923 4.241 4.390 1.00 95.25 253 LEU A O 1
ATOM 1999 N N . LYS A 1 254 ? 11.750 3.702 4.323 1.00 94.94 254 LYS A N 1
ATOM 2000 C CA . LYS A 1 254 ? 11.251 5.082 4.351 1.00 94.94 254 LYS A CA 1
ATOM 2001 C C . LYS A 1 254 ? 10.154 5.249 5.401 1.00 94.94 254 LYS A C 1
ATOM 2003 O O . LYS A 1 254 ? 9.254 4.416 5.474 1.00 94.94 254 LYS A O 1
ATOM 2008 N N . PRO A 1 255 ? 10.154 6.349 6.172 1.00 96.06 255 PRO A N 1
ATOM 2009 C CA . PRO A 1 255 ? 8.964 6.765 6.904 1.00 96.06 255 PRO A CA 1
ATOM 2010 C C . PRO A 1 255 ? 7.788 6.970 5.941 1.00 96.06 255 PRO A C 1
ATOM 2012 O O . PRO A 1 255 ? 7.973 7.507 4.844 1.00 96.06 255 PRO A O 1
ATOM 2015 N N . SER A 1 256 ? 6.591 6.575 6.363 1.00 97.25 256 SER A N 1
ATOM 2016 C CA . SER A 1 256 ? 5.368 6.673 5.568 1.00 97.25 256 SER A CA 1
ATOM 2017 C C . SER A 1 256 ? 4.243 7.358 6.345 1.00 97.25 256 SER A C 1
ATOM 2019 O O . SER A 1 256 ? 4.131 7.250 7.570 1.00 97.25 256 SER A O 1
ATOM 2021 N N . GLY A 1 257 ? 3.407 8.099 5.622 1.00 98.00 257 GLY A N 1
ATOM 2022 C CA . GLY A 1 257 ? 2.140 8.636 6.116 1.00 98.00 257 GLY A CA 1
ATOM 2023 C C . GLY A 1 257 ? 0.984 7.886 5.472 1.00 98.00 257 GLY A C 1
ATOM 2024 O O . GLY A 1 257 ? 1.069 7.507 4.309 1.00 98.00 257 GLY A O 1
ATOM 2025 N N . THR A 1 258 ? -0.097 7.646 6.206 1.00 97.81 258 THR A N 1
ATOM 2026 C CA . THR A 1 258 ? -1.272 6.941 5.681 1.00 97.81 258 THR A CA 1
ATOM 2027 C C . THR A 1 258 ? -2.550 7.715 5.966 1.00 97.81 258 THR A C 1
ATOM 2029 O O . THR A 1 258 ? -2.715 8.267 7.052 1.00 97.81 258 THR A O 1
ATOM 2032 N N . LEU A 1 259 ? -3.469 7.699 5.005 1.00 98.25 259 LEU A N 1
ATOM 2033 C CA . LEU A 1 259 ? -4.841 8.184 5.117 1.00 98.25 259 LEU A CA 1
ATOM 2034 C C . LEU A 1 259 ? -5.765 7.175 4.430 1.00 98.25 259 LEU A C 1
ATOM 2036 O O . LEU A 1 259 ? -5.393 6.587 3.421 1.00 98.25 259 LEU A O 1
ATOM 2040 N N . GLY A 1 260 ? -6.977 6.977 4.927 1.00 98.19 260 GLY A N 1
ATOM 2041 C CA . GLY A 1 260 ? -7.933 6.131 4.235 1.00 98.19 260 GLY A CA 1
ATOM 2042 C C . GLY A 1 260 ? -9.344 6.202 4.779 1.00 98.19 260 GLY A C 1
ATOM 2043 O O . GLY A 1 260 ? -9.646 6.883 5.764 1.00 98.19 260 GLY A O 1
ATOM 2044 N N . VAL A 1 261 ? -10.216 5.482 4.088 1.00 98.56 261 VAL A N 1
ATOM 2045 C CA . VAL A 1 261 ? -11.642 5.386 4.384 1.00 98.56 261 VAL A CA 1
ATOM 2046 C C . VAL A 1 261 ? -12.054 3.926 4.392 1.00 98.56 261 VAL A C 1
ATOM 2048 O O . VAL A 1 261 ? -11.477 3.099 3.684 1.00 98.56 261 VAL A O 1
ATOM 2051 N N . GLY A 1 262 ? -13.067 3.595 5.183 1.00 97.81 262 GLY A N 1
ATOM 2052 C CA . GLY A 1 262 ? -13.560 2.233 5.241 1.00 97.81 262 GLY A CA 1
ATOM 2053 C C . GLY A 1 262 ? -15.035 2.124 5.573 1.00 97.81 262 GLY A C 1
ATOM 2054 O O . GLY A 1 262 ? -15.626 2.968 6.252 1.00 97.81 262 GLY A O 1
ATOM 2055 N N . LEU A 1 263 ? -15.616 1.034 5.088 1.00 97.69 263 LEU A N 1
ATOM 2056 C CA . LEU A 1 263 ? -16.959 0.579 5.403 1.00 97.69 263 LEU A CA 1
ATOM 2057 C C . LEU A 1 263 ? -16.855 -0.843 5.939 1.00 97.69 263 LEU A C 1
ATOM 2059 O O . LEU A 1 263 ? -16.359 -1.726 5.249 1.00 97.69 263 LEU A O 1
ATOM 2063 N N . ALA A 1 264 ? -17.325 -1.081 7.157 1.00 96.31 264 ALA A N 1
ATOM 2064 C CA . ALA A 1 264 ? -17.428 -2.416 7.728 1.00 96.31 264 ALA A CA 1
ATOM 2065 C C . ALA A 1 264 ? -18.890 -2.814 7.894 1.00 96.31 264 ALA A C 1
ATOM 2067 O O . ALA A 1 264 ? -19.709 -2.014 8.334 1.00 96.31 264 ALA A O 1
ATOM 2068 N N . ILE A 1 265 ? -19.212 -4.062 7.588 1.00 93.06 265 ILE A N 1
ATOM 2069 C CA . ILE A 1 265 ? -20.519 -4.670 7.789 1.00 93.06 265 ILE A CA 1
ATOM 2070 C C . ILE A 1 265 ? -20.379 -5.774 8.807 1.00 93.06 265 ILE A C 1
ATOM 2072 O O . ILE A 1 265 ? -19.514 -6.646 8.732 1.00 93.06 265 ILE A O 1
ATOM 2076 N N . LYS A 1 266 ? -21.254 -5.717 9.789 1.00 90.38 266 LYS A N 1
ATOM 2077 C CA . LYS A 1 266 ? -21.284 -6.656 10.877 1.00 90.38 266 LYS A CA 1
ATOM 2078 C C . LYS A 1 266 ? -22.041 -7.911 10.460 1.00 90.38 266 LYS A C 1
ATOM 2080 O O . LYS A 1 266 ? -23.207 -7.834 10.096 1.00 90.38 266 LYS A O 1
ATOM 2085 N N . LEU A 1 267 ? -21.388 -9.064 10.580 1.00 90.12 267 LEU A N 1
ATOM 2086 C CA . LEU A 1 267 ? -21.987 -10.370 10.289 1.00 90.12 267 LEU A CA 1
ATOM 2087 C C . LEU A 1 267 ? -22.466 -11.059 11.573 1.00 90.12 267 LEU A C 1
ATOM 2089 O O . LEU A 1 267 ? -23.508 -11.703 11.603 1.00 90.12 267 LEU A O 1
ATOM 2093 N N . SER A 1 268 ? -21.714 -10.907 12.665 1.00 88.25 268 SER A N 1
ATOM 2094 C CA . SER A 1 268 ? -22.069 -11.409 13.995 1.00 88.25 268 SER A CA 1
ATOM 2095 C C . SER A 1 268 ? -21.428 -10.544 15.079 1.00 88.25 268 SER A C 1
ATOM 2097 O O . SER A 1 268 ? -20.661 -9.631 14.783 1.00 88.25 268 SER A O 1
ATOM 2099 N N . LYS A 1 269 ? -21.681 -10.834 16.363 1.00 85.50 269 LYS A N 1
ATOM 2100 C CA . LYS A 1 269 ? -21.007 -10.138 17.482 1.00 85.50 269 LYS A CA 1
ATOM 2101 C C . LYS A 1 269 ? -19.477 -10.217 17.408 1.00 85.50 269 LYS A C 1
ATOM 2103 O O . LYS A 1 269 ? -18.791 -9.339 17.924 1.00 85.50 269 LYS A O 1
ATOM 2108 N N . ARG A 1 270 ? -18.949 -11.260 16.759 1.00 91.25 270 ARG A N 1
ATOM 2109 C CA . ARG A 1 270 ? -17.512 -11.519 16.658 1.00 91.25 270 ARG A CA 1
ATOM 2110 C C . ARG A 1 270 ? -16.939 -11.348 15.266 1.00 91.25 270 ARG A C 1
ATOM 2112 O O . ARG A 1 270 ? -15.729 -11.310 15.166 1.00 91.25 270 ARG A O 1
ATOM 2119 N N . ILE A 1 271 ? -17.750 -11.275 14.217 1.00 94.25 271 ILE A N 1
ATOM 2120 C CA . ILE A 1 271 ? -17.245 -11.269 12.842 1.00 94.25 271 ILE A CA 1
ATOM 2121 C C . ILE A 1 271 ? -17.800 -10.062 12.100 1.00 94.25 271 ILE A C 1
ATOM 2123 O O . ILE A 1 271 ? -19.006 -9.800 12.134 1.00 94.25 271 ILE A O 1
ATOM 2127 N N . ASN A 1 272 ? -16.922 -9.338 11.415 1.00 95.44 272 ASN A N 1
ATOM 2128 C CA . ASN A 1 272 ? -17.301 -8.279 10.492 1.00 95.44 272 ASN A CA 1
ATOM 2129 C C . ASN A 1 272 ? -16.448 -8.330 9.217 1.00 95.44 272 ASN A C 1
ATOM 2131 O O . ASN A 1 272 ? -15.341 -8.863 9.225 1.00 95.44 272 ASN A O 1
ATOM 2135 N N . LEU A 1 273 ? -17.002 -7.821 8.122 1.00 97.06 273 LEU A N 1
ATOM 2136 C CA . LEU A 1 273 ? -16.350 -7.716 6.821 1.00 97.06 273 LEU A CA 1
ATOM 2137 C C . LEU A 1 273 ? -16.132 -6.236 6.512 1.00 97.06 273 LEU A C 1
ATOM 2139 O O . LEU A 1 273 ? -17.071 -5.458 6.626 1.00 97.06 273 LEU A O 1
ATOM 2143 N N . ALA A 1 274 ? -14.931 -5.844 6.113 1.00 97.69 274 ALA A N 1
ATOM 2144 C CA . ALA A 1 274 ? -14.577 -4.472 5.783 1.00 97.69 274 ALA A CA 1
ATOM 2145 C C . ALA A 1 274 ? -14.194 -4.330 4.308 1.00 97.69 274 ALA A C 1
ATOM 2147 O O . ALA A 1 274 ? -13.580 -5.220 3.735 1.00 97.69 274 ALA A O 1
ATOM 2148 N N . LEU A 1 275 ? -14.538 -3.195 3.714 1.00 98.44 275 LEU A N 1
ATOM 2149 C CA . LEU A 1 275 ? -13.967 -2.689 2.475 1.00 98.44 275 LEU A CA 1
ATOM 2150 C C . LEU A 1 275 ? -13.238 -1.393 2.822 1.00 98.44 275 LEU A C 1
ATOM 2152 O O . LEU A 1 275 ? -13.844 -0.487 3.397 1.00 98.44 275 LEU A O 1
ATOM 2156 N N . GLU A 1 276 ? -11.956 -1.312 2.494 1.00 98.44 276 GLU A N 1
ATOM 2157 C CA . GLU A 1 276 ? -11.114 -0.157 2.798 1.00 98.44 276 GLU A CA 1
ATOM 2158 C C . GLU A 1 276 ? -10.371 0.322 1.559 1.00 98.44 276 GLU A C 1
ATOM 2160 O O . GLU A 1 276 ? -9.863 -0.492 0.789 1.00 98.44 276 GLU A O 1
ATOM 2165 N N . GLU A 1 277 ? -10.271 1.642 1.425 1.00 98.19 277 GLU A N 1
ATOM 2166 C CA . GLU A 1 277 ? -9.298 2.293 0.557 1.00 98.19 277 GLU A CA 1
ATOM 2167 C C . GLU A 1 277 ? -8.260 2.981 1.433 1.00 98.19 277 GLU A C 1
ATOM 2169 O O . GLU A 1 277 ? -8.592 3.827 2.272 1.00 98.19 277 GLU A O 1
ATOM 2174 N N . ARG A 1 278 ? -6.999 2.611 1.237 1.00 97.81 278 ARG A N 1
ATOM 2175 C CA . ARG A 1 278 ? -5.861 3.149 1.974 1.00 97.81 278 ARG A CA 1
ATOM 2176 C C . ARG A 1 278 ? -4.902 3.827 1.006 1.00 97.81 278 ARG A C 1
ATOM 2178 O O . ARG A 1 278 ? -4.410 3.169 0.106 1.00 97.81 278 ARG A O 1
ATOM 2185 N N . PHE A 1 279 ? -4.568 5.085 1.252 1.00 97.69 279 PHE A N 1
ATOM 2186 C CA . PHE A 1 279 ? -3.510 5.827 0.572 1.00 97.69 279 PHE A CA 1
ATOM 2187 C C . PHE A 1 279 ? -2.288 5.925 1.478 1.00 97.69 279 PHE A C 1
ATOM 2189 O O . PHE A 1 279 ? -2.400 6.298 2.649 1.00 97.69 279 PHE A O 1
ATOM 2196 N N . THR A 1 280 ? -1.116 5.621 0.936 1.00 97.81 280 THR A N 1
ATOM 2197 C CA . THR A 1 280 ? 0.159 5.718 1.634 1.00 97.81 280 THR A CA 1
ATOM 2198 C C . THR A 1 280 ? 1.118 6.599 0.850 1.00 97.81 280 THR A C 1
ATOM 2200 O O . THR A 1 280 ? 1.406 6.382 -0.324 1.00 97.81 280 THR A O 1
ATOM 2203 N N . ILE A 1 281 ? 1.596 7.627 1.539 1.00 96.19 281 ILE A N 1
ATOM 2204 C CA . ILE A 1 281 ? 2.508 8.635 1.026 1.00 96.19 281 ILE A CA 1
ATOM 2205 C C . ILE A 1 281 ? 3.899 8.265 1.519 1.00 96.19 281 ILE A C 1
ATOM 2207 O O . ILE A 1 281 ? 4.138 8.180 2.730 1.00 96.19 281 ILE A O 1
ATOM 2211 N N . VAL A 1 282 ? 4.813 8.072 0.577 1.00 92.25 282 VAL A N 1
ATOM 2212 C CA . VAL A 1 282 ? 6.223 7.811 0.842 1.00 92.25 282 VAL A CA 1
ATOM 2213 C C . VAL A 1 282 ? 6.990 8.900 0.116 1.00 92.25 282 VAL A C 1
ATOM 2215 O O . VAL A 1 282 ? 6.852 9.057 -1.082 1.00 92.25 282 VAL A O 1
ATOM 2218 N N . LYS A 1 283 ? 7.775 9.708 0.828 1.00 90.69 283 LYS A N 1
ATOM 2219 C CA . LYS A 1 283 ? 8.493 10.841 0.221 1.00 90.69 283 LYS A CA 1
ATOM 2220 C C . LYS A 1 283 ? 9.710 10.352 -0.582 1.00 90.69 283 LYS A C 1
ATOM 2222 O O . LYS A 1 283 ? 10.850 10.490 -0.124 1.00 90.69 283 LYS A O 1
ATOM 2227 N N . THR A 1 284 ? 9.463 9.686 -1.702 1.00 89.69 284 THR A N 1
ATOM 2228 C CA . THR A 1 284 ? 10.450 9.139 -2.635 1.00 89.69 284 THR A CA 1
ATOM 2229 C C . THR A 1 284 ? 9.846 9.060 -4.033 1.00 89.69 284 THR A C 1
ATOM 2231 O O . THR A 1 284 ? 8.634 9.024 -4.173 1.00 89.69 284 THR A O 1
ATOM 2234 N N . ASP A 1 285 ? 10.712 9.060 -5.030 1.00 89.19 285 ASP A N 1
ATOM 2235 C CA . ASP A 1 285 ? 10.405 9.062 -6.468 1.00 89.19 285 ASP A CA 1
ATOM 2236 C C . ASP A 1 285 ? 10.895 7.755 -7.115 1.00 89.19 285 ASP A C 1
ATOM 2238 O O . ASP A 1 285 ? 11.348 7.700 -8.244 1.00 89.19 285 ASP A O 1
ATOM 2242 N N . LEU A 1 286 ? 11.064 6.727 -6.284 1.00 92.69 286 LEU A N 1
ATOM 2243 C CA . LEU A 1 286 ? 11.706 5.470 -6.656 1.00 92.69 286 LEU A CA 1
ATOM 2244 C C . LEU A 1 286 ? 10.878 4.272 -6.205 1.00 92.69 286 LEU A C 1
ATOM 2246 O O . LEU A 1 286 ? 11.379 3.144 -6.209 1.00 92.69 286 LEU A O 1
ATOM 2250 N N . LEU A 1 287 ? 9.614 4.483 -5.818 1.00 93.31 287 LEU A N 1
ATOM 2251 C CA . LEU A 1 287 ? 8.714 3.353 -5.611 1.00 93.31 287 LEU A CA 1
ATOM 2252 C C . LEU A 1 287 ? 8.501 2.622 -6.932 1.00 93.31 287 LEU A C 1
ATOM 2254 O O . LEU A 1 287 ? 8.354 1.408 -6.903 1.00 93.31 287 LEU A O 1
ATOM 2258 N N . ASP A 1 288 ? 8.532 3.310 -8.070 1.00 91.31 288 ASP A N 1
ATOM 2259 C CA . ASP A 1 288 ? 8.535 2.694 -9.399 1.00 91.31 288 ASP A CA 1
ATOM 2260 C C . ASP A 1 288 ? 9.938 2.590 -10.040 1.00 91.31 288 ASP A C 1
ATOM 2262 O O . ASP A 1 288 ? 10.091 2.065 -11.145 1.00 91.31 288 ASP A O 1
ATOM 2266 N N . GLY A 1 289 ? 10.976 3.039 -9.327 1.00 90.75 289 GLY A N 1
ATOM 2267 C CA . GLY A 1 289 ? 12.369 2.996 -9.771 1.00 90.75 289 GLY A CA 1
ATOM 2268 C C . GLY A 1 289 ? 12.714 3.992 -10.883 1.00 90.75 289 GLY A C 1
ATOM 2269 O O . GLY A 1 289 ? 13.728 3.805 -11.567 1.00 90.75 289 GLY A O 1
ATOM 2270 N N . GLN A 1 290 ? 11.888 5.021 -11.086 1.00 91.44 290 GLN A N 1
ATOM 2271 C CA . GLN A 1 290 ? 12.073 6.040 -12.106 1.00 91.44 290 GLN A CA 1
ATOM 2272 C C . GLN A 1 290 ? 11.904 7.439 -11.513 1.00 91.44 290 GLN A C 1
ATOM 2274 O O . GLN A 1 290 ? 10.810 7.830 -11.168 1.00 91.44 290 GLN A O 1
ATOM 2279 N N . ARG A 1 291 ? 12.991 8.221 -11.496 1.00 91.25 291 ARG A N 1
ATOM 2280 C CA . ARG A 1 291 ? 12.984 9.618 -11.015 1.00 91.25 291 ARG A CA 1
ATOM 2281 C C . ARG A 1 291 ? 13.356 10.666 -12.053 1.00 91.25 291 ARG A C 1
ATOM 2283 O O . ARG A 1 291 ? 13.663 11.812 -11.729 1.00 91.25 291 ARG A O 1
ATOM 2290 N N . TRP A 1 292 ? 13.535 10.236 -13.297 1.00 89.56 292 TRP A N 1
ATOM 2291 C CA . TRP A 1 292 ? 14.031 11.078 -14.380 1.00 89.56 292 TRP A CA 1
ATOM 2292 C C . TRP A 1 292 ? 12.922 11.296 -15.392 1.00 89.56 292 TRP A C 1
ATOM 2294 O O . TRP A 1 292 ? 12.210 10.364 -15.756 1.00 89.56 292 TRP A O 1
ATOM 2304 N N . GLN A 1 293 ? 12.830 12.513 -15.922 1.00 85.69 293 GLN A N 1
ATOM 2305 C CA . GLN A 1 293 ? 11.876 12.813 -16.985 1.00 85.69 293 GLN A CA 1
ATOM 2306 C C . GLN A 1 293 ? 12.038 11.841 -18.166 1.00 85.69 293 GLN A C 1
ATOM 2308 O O . GLN A 1 293 ? 13.150 11.589 -18.630 1.00 85.69 293 GLN A O 1
ATOM 2313 N N . GLU A 1 294 ? 10.920 11.326 -18.686 1.00 74.88 294 GLU A N 1
ATOM 2314 C CA . GLU A 1 294 ? 10.938 10.277 -19.716 1.00 74.88 294 GLU A CA 1
ATOM 2315 C C . GLU A 1 294 ? 11.267 10.797 -21.125 1.00 74.88 294 GLU A C 1
ATOM 2317 O O . GLU A 1 294 ? 11.836 10.066 -21.941 1.00 74.88 294 GLU A O 1
ATOM 2322 N N . GLN A 1 295 ? 10.893 12.048 -21.434 1.00 74.44 295 GLN A N 1
ATOM 2323 C CA . GLN A 1 295 ? 11.052 12.662 -22.763 1.00 74.44 295 GLN A CA 1
ATOM 2324 C C . GLN A 1 295 ? 11.691 14.074 -22.770 1.00 74.44 295 GLN A C 1
ATOM 2326 O O . GLN A 1 295 ? 11.225 14.947 -23.507 1.00 74.44 295 GLN A O 1
ATOM 2331 N N . PRO A 1 296 ? 12.754 14.349 -21.992 1.00 74.62 296 PRO A N 1
ATOM 2332 C CA . PRO A 1 296 ? 13.388 15.658 -21.986 1.00 74.62 296 PRO A CA 1
ATOM 2333 C C . PRO A 1 296 ? 14.194 15.881 -23.269 1.00 74.62 296 PRO A C 1
ATOM 2335 O O . PRO A 1 296 ? 14.810 14.961 -23.823 1.00 74.62 296 PRO A O 1
ATOM 2338 N N . TRP A 1 297 ? 14.234 17.133 -23.725 1.00 69.00 297 TRP A N 1
ATOM 2339 C CA . TRP A 1 297 ? 15.227 17.582 -24.696 1.00 69.00 297 TRP A CA 1
ATOM 2340 C C . TRP A 1 297 ? 16.523 17.937 -23.959 1.00 69.00 297 TRP A C 1
ATOM 2342 O O . TRP A 1 297 ? 16.550 18.888 -23.185 1.00 69.00 297 TRP A O 1
ATOM 2352 N N . GLY A 1 298 ? 17.600 17.188 -24.215 1.00 74.69 298 GLY A N 1
ATOM 2353 C CA . GLY A 1 298 ? 18.886 17.369 -23.531 1.00 74.69 298 GLY A CA 1
ATOM 2354 C C . GLY A 1 298 ? 18.991 16.530 -22.259 1.00 74.69 298 GLY A C 1
ATOM 2355 O O . GLY A 1 298 ? 18.448 15.429 -22.204 1.00 74.69 298 GLY A O 1
ATOM 2356 N N . ASP A 1 299 ? 19.704 17.024 -21.251 1.00 78.56 299 ASP A N 1
ATOM 2357 C CA . ASP A 1 299 ? 19.888 16.288 -20.000 1.00 78.56 299 ASP A CA 1
ATOM 2358 C C . ASP A 1 299 ? 18.575 16.155 -19.227 1.00 78.56 299 ASP A C 1
ATOM 2360 O O . ASP A 1 299 ? 17.899 17.144 -18.947 1.00 78.56 299 ASP A O 1
ATOM 2364 N N . ALA A 1 300 ? 18.245 14.929 -18.818 1.00 82.50 300 ALA A N 1
ATOM 2365 C CA . ALA A 1 300 ? 17.052 14.685 -18.022 1.00 82.50 300 ALA A CA 1
ATOM 2366 C C . ALA A 1 300 ? 17.125 15.389 -16.659 1.00 82.50 300 ALA A C 1
ATOM 2368 O O . ALA A 1 300 ? 18.113 15.250 -15.927 1.00 82.50 300 ALA A O 1
ATOM 2369 N N . ALA A 1 301 ? 16.077 16.140 -16.323 1.00 87.50 301 ALA A N 1
ATOM 2370 C CA . ALA A 1 301 ? 15.830 16.629 -14.971 1.00 87.50 301 ALA A CA 1
ATOM 2371 C C . ALA A 1 301 ? 15.068 15.572 -14.152 1.00 87.50 301 ALA A C 1
ATOM 2373 O O . ALA A 1 301 ? 14.612 14.567 -14.705 1.00 87.50 301 ALA A O 1
ATOM 2374 N N . LEU A 1 302 ? 14.953 15.801 -12.843 1.00 89.19 302 LEU A N 1
ATOM 2375 C CA . LEU A 1 302 ? 14.157 14.947 -11.960 1.00 89.19 302 LEU A CA 1
ATOM 2376 C C . LEU A 1 302 ? 12.654 15.116 -12.230 1.00 89.19 302 LEU A C 1
ATOM 2378 O O . LEU A 1 302 ? 12.232 16.201 -12.659 1.00 89.19 302 LEU A O 1
ATOM 2382 N N . SER A 1 303 ? 11.856 14.080 -11.968 1.00 86.06 303 SER A N 1
ATOM 2383 C CA . SER A 1 303 ? 10.398 14.206 -11.910 1.00 86.06 303 SER A CA 1
ATOM 2384 C C . SER A 1 303 ? 10.004 15.153 -10.767 1.00 86.06 303 SER A C 1
ATOM 2386 O O . SER A 1 303 ? 10.706 15.259 -9.755 1.00 86.06 303 SER A O 1
ATOM 2388 N N . PRO A 1 304 ? 8.926 15.937 -10.936 1.00 84.19 304 PRO A N 1
ATOM 2389 C CA . PRO A 1 304 ? 8.522 16.921 -9.936 1.00 84.19 304 PRO A CA 1
ATOM 2390 C C . PRO A 1 304 ? 7.744 16.317 -8.757 1.00 84.19 304 PRO A C 1
ATOM 2392 O O . PRO A 1 304 ? 7.711 16.931 -7.687 1.00 84.19 304 PRO A O 1
ATOM 2395 N N . ASP A 1 305 ? 7.113 15.158 -8.948 1.00 85.44 305 ASP A N 1
ATOM 2396 C CA . ASP A 1 305 ? 6.142 14.578 -8.023 1.00 85.44 305 ASP A CA 1
ATOM 2397 C C . ASP A 1 305 ? 6.726 13.350 -7.326 1.00 85.44 305 ASP A C 1
ATOM 2399 O O . ASP A 1 305 ? 7.414 12.562 -7.947 1.00 85.44 305 ASP A O 1
ATOM 2403 N N . TYR A 1 306 ? 6.451 13.181 -6.030 1.00 90.12 306 TYR A N 1
ATOM 2404 C CA . TYR A 1 306 ? 6.819 11.949 -5.330 1.00 90.12 306 TYR A CA 1
ATOM 2405 C C . TYR A 1 306 ? 5.772 10.863 -5.555 1.00 90.12 306 TYR A C 1
ATOM 2407 O O . TYR A 1 306 ? 4.566 11.133 -5.529 1.00 90.12 306 TYR A O 1
ATOM 2415 N N . ASP A 1 307 ? 6.240 9.623 -5.616 1.00 91.50 307 ASP A N 1
ATOM 2416 C CA . ASP A 1 307 ? 5.387 8.455 -5.684 1.00 91.50 307 ASP A CA 1
ATOM 2417 C C . ASP A 1 307 ? 4.538 8.288 -4.421 1.00 91.50 307 ASP A C 1
ATOM 2419 O O . ASP A 1 307 ? 4.931 8.545 -3.277 1.00 91.50 307 ASP A O 1
ATOM 2423 N N . SER A 1 308 ? 3.349 7.740 -4.618 1.00 93.81 308 SER A N 1
ATOM 2424 C CA . SER A 1 308 ? 2.512 7.221 -3.541 1.00 93.81 308 SER A CA 1
ATOM 2425 C C . SER A 1 308 ? 1.920 5.891 -3.968 1.00 93.81 308 SER A C 1
ATOM 2427 O O . SER A 1 308 ? 1.972 5.519 -5.136 1.00 93.81 308 SER A O 1
ATOM 2429 N N . TYR A 1 309 ? 1.345 5.143 -3.038 1.00 96.06 309 TYR A N 1
ATOM 2430 C CA . TYR A 1 309 ? 0.595 3.952 -3.409 1.00 96.06 309 TYR A CA 1
ATOM 2431 C C . TYR A 1 309 ? -0.702 3.862 -2.634 1.00 96.06 309 TYR A C 1
ATOM 2433 O O . TYR A 1 309 ? -0.835 4.383 -1.527 1.00 96.06 309 TYR A O 1
ATOM 2441 N N . ASN A 1 310 ? -1.675 3.195 -3.233 1.00 96.62 310 ASN A N 1
ATOM 2442 C CA . ASN A 1 310 ? -2.958 2.933 -2.618 1.00 96.62 310 ASN A CA 1
ATOM 2443 C C . ASN A 1 310 ? -3.222 1.430 -2.517 1.00 96.62 310 ASN A C 1
ATOM 2445 O O . ASN A 1 310 ? -2.580 0.627 -3.192 1.00 96.62 310 ASN A O 1
ATOM 2449 N N . PHE A 1 311 ? -4.154 1.050 -1.649 1.00 97.75 311 PHE A N 1
ATOM 2450 C CA . PHE A 1 311 ? -4.554 -0.328 -1.403 1.00 97.75 311 PHE A CA 1
ATOM 2451 C C . PHE A 1 311 ? -6.058 -0.410 -1.171 1.00 97.75 311 PHE A C 1
ATOM 2453 O O . PHE A 1 311 ? -6.550 -0.107 -0.078 1.00 97.75 311 PHE A O 1
ATOM 2460 N N . VAL A 1 312 ? -6.764 -0.878 -2.202 1.00 98.00 312 VAL A N 1
ATOM 2461 C CA . VAL A 1 312 ? -8.170 -1.276 -2.104 1.00 98.00 312 VAL A CA 1
ATOM 2462 C C . VAL A 1 312 ? -8.196 -2.676 -1.507 1.00 98.00 312 VAL A C 1
ATOM 2464 O O . VAL A 1 312 ? -7.628 -3.597 -2.098 1.00 98.00 312 VAL A O 1
ATOM 2467 N N . SER A 1 313 ? -8.865 -2.884 -0.376 1.00 98.12 313 SER A N 1
ATOM 2468 C CA . SER A 1 313 ? -8.853 -4.185 0.300 1.00 98.12 313 SER A CA 1
ATOM 2469 C C . SER A 1 313 ? -10.199 -4.610 0.868 1.00 98.12 313 SER A C 1
ATOM 2471 O O . SER A 1 313 ? -10.978 -3.798 1.364 1.00 98.12 313 SER A O 1
ATOM 2473 N N . LEU A 1 314 ? -10.445 -5.918 0.816 1.00 98.38 314 LEU A N 1
ATOM 2474 C CA . LEU A 1 314 ? -11.492 -6.593 1.568 1.00 98.38 314 LEU A CA 1
ATOM 2475 C C . LEU A 1 314 ? -10.870 -7.230 2.810 1.00 98.38 314 LEU A C 1
ATOM 2477 O O . LEU A 1 314 ? -9.880 -7.955 2.712 1.00 98.38 314 LEU A O 1
ATOM 2481 N N . GLY A 1 315 ? -11.449 -6.960 3.975 1.00 97.75 315 GLY A N 1
ATOM 2482 C CA . GLY A 1 315 ? -10.961 -7.415 5.269 1.00 97.75 315 GLY A CA 1
ATOM 2483 C C . GLY A 1 315 ? -11.961 -8.304 5.994 1.00 97.75 315 GLY A C 1
ATOM 2484 O O . GLY A 1 315 ? -13.111 -7.915 6.158 1.00 97.75 315 GLY A O 1
ATOM 2485 N N . LEU A 1 316 ? -11.531 -9.469 6.473 1.00 98.25 316 LEU A N 1
ATOM 2486 C CA . LEU A 1 316 ? -12.288 -10.277 7.426 1.00 98.25 316 LEU A CA 1
ATOM 2487 C C . LEU A 1 316 ? -11.751 -10.016 8.832 1.00 98.25 316 LEU A C 1
ATOM 2489 O O . LEU A 1 316 ? -10.574 -10.245 9.109 1.00 98.25 316 LEU A O 1
ATOM 2493 N N . ASN A 1 317 ? -12.634 -9.582 9.723 1.00 98.06 317 ASN A N 1
ATOM 2494 C CA . ASN A 1 317 ? -12.279 -9.145 11.063 1.00 98.06 317 ASN A CA 1
ATOM 2495 C C . ASN A 1 317 ? -12.957 -10.015 12.119 1.00 98.06 317 ASN A C 1
ATOM 2497 O O . ASN A 1 317 ? -14.162 -10.277 12.048 1.00 98.06 317 ASN A O 1
ATOM 2501 N N . ILE A 1 318 ? -12.185 -10.414 13.127 1.00 97.62 318 ILE A N 1
ATOM 2502 C CA . ILE A 1 318 ? -12.615 -11.223 14.263 1.00 97.62 318 ILE A CA 1
ATOM 2503 C C . ILE A 1 318 ? -12.406 -10.431 15.555 1.00 97.62 318 ILE A C 1
ATOM 2505 O O . ILE A 1 318 ? -11.296 -10.011 15.878 1.00 97.62 318 ILE A O 1
ATOM 2509 N N . ASN A 1 319 ? -13.471 -10.272 16.335 1.00 96.88 319 ASN A N 1
ATOM 2510 C CA . ASN A 1 319 ? -13.438 -9.623 17.635 1.00 96.88 319 ASN A CA 1
ATOM 2511 C C . ASN A 1 319 ? -13.232 -10.654 18.753 1.00 96.88 319 ASN A C 1
ATOM 2513 O O . ASN A 1 319 ? -13.985 -11.624 18.883 1.00 96.88 319 ASN A O 1
ATOM 2517 N N . LEU A 1 320 ? -12.226 -10.414 19.590 1.00 95.69 320 LEU A N 1
ATOM 2518 C CA . LEU A 1 320 ? -11.766 -11.303 20.650 1.00 95.69 320 LEU A CA 1
ATOM 2519 C C . LEU A 1 320 ? -11.741 -10.586 22.002 1.00 95.69 320 LEU A C 1
ATOM 2521 O O . LEU A 1 320 ? -11.286 -9.450 22.129 1.00 95.69 320 LEU A O 1
ATOM 2525 N N . GLY A 1 321 ? -12.206 -11.263 23.048 1.00 91.44 321 GLY A N 1
ATOM 2526 C CA . GLY A 1 321 ? -12.159 -10.744 24.412 1.00 91.44 321 GLY A CA 1
ATOM 2527 C C . GLY A 1 321 ? -13.083 -11.509 25.351 1.00 91.44 321 GLY A C 1
ATOM 2528 O O . GLY A 1 321 ? -14.241 -11.761 25.024 1.00 91.44 321 GLY A O 1
ATOM 2529 N N . ALA A 1 322 ? -12.567 -11.869 26.524 1.00 89.12 322 ALA A N 1
ATOM 2530 C CA . ALA A 1 322 ? -13.348 -12.469 27.599 1.00 89.12 322 ALA A CA 1
ATOM 2531 C C . ALA A 1 322 ? -13.943 -11.376 28.494 1.00 89.12 322 ALA A C 1
ATOM 2533 O O . ALA A 1 322 ? -13.268 -10.382 28.777 1.00 89.12 322 ALA A O 1
ATOM 2534 N N . LYS A 1 323 ? -15.188 -11.571 28.956 1.00 90.25 323 LYS A N 1
ATOM 2535 C CA . LYS A 1 323 ? -15.897 -10.620 29.835 1.00 90.25 323 LYS A CA 1
ATOM 2536 C C . LYS A 1 323 ? -15.795 -9.178 29.316 1.00 90.25 323 LYS A C 1
ATOM 2538 O O . LYS A 1 323 ? -15.397 -8.249 30.027 1.00 90.25 323 LYS A O 1
ATOM 2543 N N . ALA A 1 324 ? -16.055 -9.040 28.022 1.00 91.81 324 ALA A N 1
ATOM 2544 C CA . ALA A 1 324 ? -15.905 -7.809 27.278 1.00 91.81 324 ALA A CA 1
ATOM 2545 C C . ALA A 1 324 ? -17.054 -7.667 26.284 1.00 91.81 324 ALA A C 1
ATOM 2547 O O . ALA A 1 324 ? -17.460 -8.629 25.628 1.00 91.81 324 ALA A O 1
ATOM 2548 N N . THR A 1 325 ? -17.532 -6.436 26.170 1.00 92.00 325 THR A N 1
ATOM 2549 C CA . THR A 1 325 ? -18.476 -6.009 25.142 1.00 92.00 325 THR A CA 1
ATOM 2550 C C . THR A 1 325 ? -17.833 -6.081 23.764 1.00 92.00 325 THR A C 1
ATOM 2552 O O . THR A 1 325 ? -16.611 -6.191 23.629 1.00 92.00 325 THR A O 1
ATOM 2555 N N . GLU A 1 326 ? -18.648 -5.999 22.722 1.00 92.19 326 GLU A N 1
ATOM 2556 C CA . GLU A 1 326 ? -18.148 -5.768 21.370 1.00 92.19 326 GLU A CA 1
ATOM 2557 C C . GLU A 1 326 ? -17.269 -4.508 21.312 1.00 92.19 326 GLU A C 1
ATOM 2559 O O . GLU A 1 326 ? -17.329 -3.663 22.213 1.00 92.19 326 GLU A O 1
ATOM 2564 N N . PRO A 1 327 ? -16.438 -4.339 20.273 1.00 94.31 327 PRO A N 1
ATOM 2565 C CA . PRO A 1 327 ? -15.727 -3.084 20.100 1.00 94.31 327 PRO A CA 1
ATOM 2566 C C . PRO A 1 327 ? -16.688 -1.890 20.162 1.00 94.31 327 PRO A C 1
ATOM 2568 O O . PRO A 1 327 ? -17.744 -1.905 19.534 1.00 94.31 327 PRO A O 1
ATOM 2571 N N . LEU A 1 328 ? -16.329 -0.857 20.929 1.00 93.06 328 LEU A N 1
ATOM 2572 C CA . LEU A 1 328 ? -17.271 0.207 21.306 1.00 93.06 328 LEU A CA 1
ATOM 2573 C C . LEU A 1 328 ? -17.815 1.004 20.114 1.00 93.06 328 LEU A C 1
ATOM 2575 O O . LEU A 1 328 ? -18.868 1.613 20.235 1.00 93.06 328 LEU A O 1
ATOM 2579 N N . TRP A 1 329 ? -17.148 0.978 18.962 1.00 92.44 329 TRP A N 1
ATOM 2580 C CA . TRP A 1 329 ? -17.663 1.590 17.736 1.00 92.44 329 TRP A CA 1
ATOM 2581 C C . TRP A 1 329 ? -18.890 0.874 17.149 1.00 92.44 329 TRP A C 1
ATOM 2583 O O . TRP A 1 329 ? -19.577 1.440 16.305 1.00 92.44 329 TRP A O 1
ATOM 2593 N N . TRP A 1 330 ? -19.185 -0.354 17.590 1.00 91.19 330 TRP A N 1
ATOM 2594 C CA . TRP A 1 330 ? -20.424 -1.076 17.277 1.00 91.19 330 TRP A CA 1
ATOM 2595 C C . TRP A 1 330 ? -21.553 -0.802 18.283 1.00 91.19 330 TRP A C 1
ATOM 2597 O O . TRP A 1 330 ? -22.680 -1.255 18.080 1.00 91.19 330 TRP A O 1
ATOM 2607 N N . VAL A 1 331 ? -21.262 -0.081 19.370 1.00 88.44 331 VAL A N 1
ATOM 2608 C CA . VAL A 1 331 ? -22.205 0.211 20.452 1.00 88.44 331 VAL A CA 1
ATOM 2609 C C . VAL A 1 331 ? -22.639 1.670 20.362 1.00 88.44 331 VAL A C 1
ATOM 2611 O O . VAL A 1 331 ? -21.807 2.570 20.240 1.00 88.44 331 VAL A O 1
ATOM 2614 N N . ASN A 1 332 ? -23.946 1.915 20.446 1.00 88.75 332 ASN A N 1
ATOM 2615 C CA . ASN A 1 332 ? -24.465 3.270 20.559 1.00 88.75 332 ASN A CA 1
ATOM 2616 C C . ASN A 1 332 ? -24.319 3.745 22.018 1.00 88.75 332 ASN A C 1
ATOM 2618 O O . ASN A 1 332 ? -24.915 3.130 22.903 1.00 88.75 332 ASN A O 1
ATOM 2622 N N . PRO A 1 333 ? -23.565 4.822 22.306 1.00 86.94 333 PRO A N 1
ATOM 2623 C CA . PRO A 1 333 ? -23.410 5.317 23.675 1.00 86.94 333 PRO A CA 1
ATOM 2624 C C . PRO A 1 333 ? -24.717 5.821 24.307 1.00 86.94 333 PRO A C 1
ATOM 2626 O O . PRO A 1 333 ? -24.782 5.942 25.526 1.00 86.94 333 PRO A O 1
ATOM 2629 N N . LEU A 1 334 ? -25.746 6.114 23.504 1.00 87.56 334 LEU A N 1
ATOM 2630 C CA . LEU A 1 334 ? -27.041 6.616 23.975 1.00 87.56 334 LEU A CA 1
ATOM 2631 C C . LEU A 1 334 ? -28.042 5.503 24.313 1.00 87.56 334 LEU A C 1
ATOM 2633 O O . LEU A 1 334 ? -29.116 5.803 24.826 1.00 87.56 334 LEU A O 1
ATOM 2637 N N . ASP A 1 335 ? -27.706 4.237 24.038 1.00 84.50 335 ASP A N 1
ATOM 2638 C CA . ASP A 1 335 ? -28.627 3.099 24.195 1.00 84.50 335 ASP A CA 1
ATOM 2639 C C . ASP A 1 335 ? -29.170 3.006 25.630 1.00 84.50 335 ASP A C 1
ATOM 2641 O O . ASP A 1 335 ? -30.363 2.819 25.834 1.00 84.50 335 ASP A O 1
ATOM 2645 N N . TYR A 1 336 ? -28.316 3.256 26.629 1.00 84.50 336 TYR A N 1
ATOM 2646 C CA . TYR A 1 336 ? -28.721 3.328 28.035 1.00 84.50 336 TYR A CA 1
ATOM 2647 C C . TYR A 1 336 ? -29.809 4.367 28.296 1.00 84.50 336 TYR A C 1
ATOM 2649 O O . TYR A 1 336 ? -30.869 4.041 28.814 1.00 84.50 336 TYR A O 1
ATOM 2657 N N . ALA A 1 337 ? -29.528 5.620 27.932 1.00 85.19 337 ALA A N 1
ATOM 2658 C CA . ALA A 1 337 ? -30.382 6.748 28.263 1.00 85.19 337 ALA A CA 1
ATOM 2659 C C . ALA A 1 337 ? -31.757 6.593 27.609 1.00 85.19 337 ALA A C 1
ATOM 2661 O O . ALA A 1 337 ? -32.769 6.825 28.254 1.00 85.19 337 ALA A O 1
ATOM 2662 N N . TYR A 1 338 ? -31.801 6.141 26.353 1.00 85.00 338 TYR A N 1
ATOM 2663 C CA . TYR A 1 338 ? -33.069 5.870 25.680 1.00 85.00 338 TYR A CA 1
ATOM 2664 C C . TYR A 1 338 ? -33.840 4.704 26.302 1.00 85.00 338 TYR A C 1
ATOM 2666 O O . TYR A 1 338 ? -35.064 4.778 26.364 1.00 85.00 338 TYR A O 1
ATOM 2674 N N . ASN A 1 339 ? -33.156 3.655 26.771 1.00 82.44 339 ASN A N 1
ATOM 2675 C CA . ASN A 1 339 ? -33.821 2.544 27.451 1.00 82.44 339 ASN A CA 1
ATOM 2676 C C . ASN A 1 339 ? -34.410 2.974 28.801 1.00 82.44 339 ASN A C 1
ATOM 2678 O O . ASN A 1 339 ? -35.534 2.589 29.087 1.00 82.44 339 ASN A O 1
ATOM 2682 N N . GLU A 1 340 ? -33.707 3.796 29.586 1.00 83.12 340 GLU A N 1
ATOM 2683 C CA . GLU A 1 340 ? -34.224 4.326 30.860 1.00 83.12 340 GLU A CA 1
ATOM 2684 C C . GLU A 1 340 ? -35.342 5.363 30.665 1.00 83.12 340 GLU A C 1
ATOM 2686 O O . GLU A 1 340 ? -36.256 5.421 31.471 1.00 83.12 340 GLU A O 1
ATOM 2691 N N . ILE A 1 341 ? -35.308 6.173 29.597 1.00 85.38 341 ILE A N 1
ATOM 2692 C CA . ILE A 1 341 ? -36.392 7.130 29.286 1.00 85.38 341 ILE A CA 1
ATOM 2693 C C . ILE A 1 341 ? -37.673 6.412 28.828 1.00 85.38 341 ILE A C 1
ATOM 2695 O O . ILE A 1 341 ? -38.769 6.943 28.992 1.00 85.38 341 ILE A O 1
ATOM 2699 N N . ASN A 1 342 ? -37.538 5.245 28.195 1.00 81.44 342 ASN A N 1
ATOM 2700 C CA . ASN A 1 342 ? -38.663 4.453 27.693 1.00 81.44 342 ASN A CA 1
ATOM 2701 C C . ASN A 1 342 ? -39.180 3.404 28.700 1.00 81.44 342 ASN A C 1
ATOM 2703 O O . ASN A 1 342 ? -40.211 2.785 28.435 1.00 81.44 342 ASN A O 1
ATOM 2707 N N . ALA A 1 343 ? -38.440 3.153 29.782 1.00 69.19 343 ALA A N 1
ATOM 2708 C CA . ALA A 1 343 ? -38.836 2.269 30.877 1.00 69.19 343 ALA A CA 1
ATOM 2709 C C . ALA A 1 343 ? -39.779 2.999 31.839 1.00 69.19 343 ALA A C 1
ATOM 2711 O O . ALA A 1 343 ? -40.694 2.318 32.357 1.00 69.19 343 ALA A O 1
#

Sequence (343 aa):
MASKKYSLFLGIICLLASGAFAQVQTGYDIKDSSLIPAKRQPQHNEFLNNAYPFPAKPRNQWELGLKFGVPTISGDVPIVFPTFGFGAHVRKAFGYVFSMRLEYMHGTMKGLNWLGSSNYGKNSAWTSTGYIPRRVDNAGNRILEVDRVFHNYKTTTNDLSLQGVVTLNNVRFHKSKSGFNAYLFGGIGATIYDSKVNALNGSTRYNFNSITNGTYDSRKDTRKALKDLMDDSYETDAENEGDRRPELFGSTLKPSGTLGVGLAIKLSKRINLALEERFTIVKTDLLDGQRWQEQPWGDAALSPDYDSYNFVSLGLNINLGAKATEPLWWVNPLDYAYNEINA

Radius of gyration: 26.67 Å; Cα contacts (8 Å, |Δi|>4): 806; chains: 1; bounding box: 72×32×78 Å

Foldseek 3Di:
DVVVVVVVVVVVVVVLVVLFPPPFPADDDLLPCLQADPVCVVVQVCCVVVVDVAGGDGFAWKKKKKKKFAKEKDADFAWDDGWIKMKIKIKAFPAQFKIKMKMKIKTKTKGKALAWFQACVVWCLQVVLPFAHFDADPVRHTDPDTAIDIQMKIKIKIKIWMKMKGWDPQADDPDQFTQKTKIKMKTKIKMWMWMFDQQDPVSHGFRCVPQDRDDPVCSVVSVVVVPVRTDPPRPTGAADPPPPADHDPNTGMFMKIKIWIKMWGHNHLFKIKMWMKMKIDTQANCSSSDQWDRDDDPHTDGDPDHMIMMITIMMIMTTDDDSHHHRSNRGHSCSVVVVVVVD

pLDDT: mean 88.98, std 11.68, range [44.09, 98.75]

Secondary structure (DSSP, 8-state):
--HHHHHHHHHHHHHHHHHTTS-------TT-GGGS-GGGHHHHHHHHTTSSSSPPPPPB-EEEEEEEEEEEEESSSPB-S--EEEEEEEEEESSSSEEEEEEEEEEEEEEE-SS-BS--TT-HHHHHTT-----B-TTSPBPS----B--EEEEEEEEEEEEEEEESSS--SS-S--SEEEEEEEEEEEEEEEEEE--EETTEEP-GGGSPPP-TTTHHHHHHHHHHHS-S---EEPP--GGGS-EETTEEEEEEEEEEEEEEEESSSSEEEEEEEEEEEES-S-SSS--B-SS-SSSPPBPSS--EEEEEEEEEEEEE-SS-BSPGGGS-TTHHHHHHHH-

Mean predicted aligned error: 7.75 Å